Protein AF-A0A529TC00-F1 (afdb_monomer_lite)

Sequence (237 aa):
QFRLHLVDEDQQIKDVFPPPEQPFDSGDVVPELLRKGRYRTTVTSGLAFDREALEPIMPMPESDFRQGADGYLATLAPLHGEVKSIDTCLGAYRIHGSNHSVFAEKLAERARWRVQHDFRRLEALSGRAAEIGLTMPPDAGLHDPVHLEERLASLCVDEPQHPVATDSRLALARAGAAASLEMNASWRRRAALAAWFLCIGILPRRMGNAVLAWKLVASSRPAVLTRLSKTIRRVTN

Radius of gyration: 18.37 Å; chains: 1; bounding box: 42×42×45 Å

Structure (mmCIF, N/CA/C/O backbone):
data_AF-A0A529TC00-F1
#
_entry.id   AF-A0A529TC00-F1
#
loop_
_atom_site.group_PDB
_atom_site.id
_atom_site.type_symbol
_atom_site.label_atom_id
_atom_site.label_alt_id
_atom_site.label_comp_id
_atom_site.label_asym_id
_atom_site.label_entity_id
_atom_site.label_seq_id
_atom_site.pdbx_PDB_ins_code
_atom_site.Cartn_x
_atom_site.Cartn_y
_atom_site.Cartn_z
_atom_site.occupancy
_atom_site.B_iso_or_equiv
_atom_site.auth_seq_id
_atom_site.auth_comp_id
_atom_site.auth_asym_id
_atom_site.auth_atom_id
_atom_site.pdbx_PDB_model_num
ATOM 1 N N . GLN A 1 1 ? -14.342 -5.868 9.318 1.00 96.94 1 GLN A N 1
ATOM 2 C CA . GLN A 1 1 ? -13.903 -6.325 7.979 1.00 96.94 1 GLN A CA 1
ATOM 3 C C . GLN A 1 1 ? -14.136 -7.824 7.819 1.00 96.94 1 GLN A C 1
ATOM 5 O O . GLN A 1 1 ? -14.066 -8.546 8.809 1.00 96.94 1 GLN A O 1
ATOM 10 N N . PHE A 1 2 ? -14.401 -8.298 6.601 1.00 97.38 2 PHE A N 1
ATOM 11 C CA . PHE A 1 2 ? -14.579 -9.722 6.292 1.00 97.38 2 PHE A CA 1
ATOM 12 C C . PHE A 1 2 ? -14.111 -10.078 4.871 1.00 97.38 2 PHE A C 1
ATOM 14 O O . PHE A 1 2 ? -13.888 -9.197 4.033 1.00 97.38 2 PHE A O 1
ATOM 21 N N . ARG A 1 3 ? -13.919 -11.375 4.596 1.00 96.69 3 ARG A N 1
ATOM 22 C CA . ARG A 1 3 ? -13.478 -11.846 3.270 1.00 96.69 3 ARG A CA 1
ATOM 23 C C . ARG A 1 3 ? -14.607 -11.803 2.243 1.00 96.69 3 ARG A C 1
ATOM 25 O O . ARG A 1 3 ? -15.783 -11.919 2.573 1.00 96.69 3 ARG A O 1
ATOM 32 N N . LEU A 1 4 ? -14.242 -11.677 0.976 1.00 96.25 4 LEU A N 1
ATOM 33 C CA . LEU A 1 4 ? -15.168 -11.683 -0.149 1.00 96.25 4 LEU A CA 1
ATOM 34 C C . LEU A 1 4 ? -14.862 -12.858 -1.071 1.00 96.25 4 LEU A C 1
ATOM 36 O O . LEU A 1 4 ? -13.700 -13.123 -1.376 1.00 96.25 4 LEU A O 1
ATOM 40 N N . HIS A 1 5 ? -15.901 -13.509 -1.584 1.00 96.19 5 HIS A N 1
ATOM 41 C CA . HIS A 1 5 ? -15.761 -14.346 -2.769 1.00 96.19 5 HIS A CA 1
ATOM 42 C C . HIS A 1 5 ? -15.499 -13.458 -3.985 1.00 96.19 5 HIS A C 1
ATOM 44 O O . HIS A 1 5 ? -16.253 -12.525 -4.245 1.00 96.19 5 HIS A O 1
ATOM 50 N N . LEU A 1 6 ? -14.458 -13.749 -4.759 1.00 91.88 6 LEU A N 1
ATOM 51 C CA . LEU A 1 6 ? -14.310 -13.185 -6.097 1.00 91.88 6 LEU A CA 1
ATOM 52 C C . LEU A 1 6 ? -15.138 -14.032 -7.056 1.00 91.88 6 LEU A C 1
ATOM 54 O O . LEU A 1 6 ? -14.891 -15.233 -7.163 1.00 91.88 6 LEU A O 1
ATOM 58 N N . VAL A 1 7 ? -16.107 -13.424 -7.736 1.00 92.94 7 VAL A N 1
ATOM 59 C CA . VAL A 1 7 ? -17.034 -14.127 -8.636 1.00 92.94 7 VAL A CA 1
ATOM 60 C C . VAL A 1 7 ? -16.969 -13.576 -10.057 1.00 92.94 7 VAL A C 1
ATOM 62 O O . VAL A 1 7 ? -16.644 -12.405 -10.252 1.00 92.94 7 VAL A O 1
ATOM 65 N N . ASP A 1 8 ? -17.266 -14.405 -11.054 1.00 90.56 8 ASP A N 1
ATOM 66 C CA . ASP A 1 8 ? -17.428 -13.948 -12.439 1.00 90.56 8 ASP A CA 1
ATOM 67 C C . ASP A 1 8 ? -18.827 -13.352 -12.705 1.00 90.56 8 ASP A C 1
ATOM 69 O O . ASP A 1 8 ? -19.613 -13.080 -11.788 1.00 90.56 8 ASP A O 1
ATOM 73 N N . GLU A 1 9 ? -19.126 -13.081 -13.976 1.00 91.62 9 GLU A N 1
ATOM 74 C CA . GLU A 1 9 ? -20.428 -12.566 -14.408 1.00 91.62 9 GLU A CA 1
ATOM 75 C C . GLU A 1 9 ? -21.587 -13.522 -14.090 1.00 91.62 9 GLU A C 1
ATOM 77 O O . GLU A 1 9 ? -22.653 -13.054 -13.677 1.00 91.62 9 GLU A O 1
ATOM 82 N N . ASP A 1 10 ? -21.323 -14.829 -14.123 1.00 93.31 10 ASP A N 1
ATOM 83 C CA . ASP A 1 10 ? -22.258 -15.914 -13.812 1.00 93.31 10 ASP A CA 1
ATOM 84 C C . ASP A 1 10 ? -22.323 -16.254 -12.310 1.00 93.31 10 ASP A C 1
ATOM 86 O O . ASP A 1 10 ? -22.944 -17.240 -11.915 1.00 93.31 10 ASP A O 1
ATOM 90 N N . GLN A 1 11 ? -21.697 -15.436 -11.453 1.00 92.31 11 GLN A N 1
ATOM 91 C CA . GLN A 1 11 ? -21.616 -15.616 -9.996 1.00 92.31 11 GLN A CA 1
ATOM 92 C C . GLN A 1 11 ? -20.844 -16.870 -9.548 1.00 92.31 11 GLN A C 1
ATOM 94 O O . GLN A 1 11 ? -20.911 -17.264 -8.381 1.00 92.31 11 GLN A O 1
ATOM 99 N N . GLN A 1 12 ? -20.057 -17.487 -10.430 1.00 94.75 12 GLN A N 1
ATOM 100 C CA . GLN A 1 12 ? -19.201 -18.599 -10.044 1.00 94.75 12 GLN A CA 1
ATOM 101 C C . GLN A 1 12 ? -18.000 -18.092 -9.251 1.00 94.75 12 GLN A C 1
ATOM 103 O O . GLN A 1 12 ? -17.263 -17.213 -9.703 1.00 94.75 12 GLN A O 1
ATOM 108 N N . ILE A 1 13 ? -17.757 -18.702 -8.092 1.00 95.06 13 ILE A N 1
ATOM 109 C CA . ILE A 1 13 ? -16.610 -18.387 -7.238 1.00 95.06 13 ILE A CA 1
ATOM 110 C C . ILE A 1 13 ? -15.313 -18.760 -7.965 1.00 95.06 13 ILE A C 1
ATOM 112 O O . ILE A 1 13 ? -15.101 -19.912 -8.344 1.00 95.06 13 ILE A O 1
ATOM 116 N N . LYS A 1 14 ? -14.429 -17.775 -8.137 1.00 91.88 14 LYS A N 1
ATOM 117 C CA . LYS A 1 14 ? -13.099 -17.928 -8.739 1.00 91.88 14 LYS A CA 1
ATOM 118 C C . LYS A 1 14 ? -11.973 -17.880 -7.715 1.00 91.88 14 LYS A C 1
ATOM 120 O O . LYS A 1 14 ? -10.963 -18.548 -7.916 1.00 91.88 14 LYS A O 1
ATOM 125 N N . ASP A 1 15 ? -12.120 -17.089 -6.655 1.00 91.69 15 ASP A N 1
ATOM 126 C CA . ASP A 1 15 ? -11.120 -16.972 -5.586 1.00 91.69 15 ASP A CA 1
ATOM 127 C C . ASP A 1 15 ? -11.736 -16.340 -4.319 1.00 91.69 15 ASP A C 1
ATOM 129 O O . ASP A 1 15 ? -12.939 -16.065 -4.269 1.00 91.69 15 ASP A O 1
ATOM 133 N N . VAL A 1 16 ? -10.910 -16.092 -3.302 1.00 92.56 16 VAL A N 1
ATOM 134 C CA . VAL A 1 16 ? -11.265 -15.369 -2.073 1.00 92.56 16 VAL A CA 1
ATOM 135 C C . VAL A 1 16 ? -10.329 -14.175 -1.881 1.00 92.56 16 VAL A C 1
ATOM 137 O O . VAL A 1 16 ? -9.119 -14.278 -2.087 1.00 92.56 16 VAL A O 1
ATOM 140 N N . PHE A 1 17 ? -10.882 -13.033 -1.467 1.00 90.69 17 PHE A N 1
ATOM 141 C CA . PHE A 1 17 ? -10.121 -11.818 -1.193 1.00 90.69 17 PHE A CA 1
ATOM 142 C C . PHE A 1 17 ? -10.363 -11.260 0.226 1.00 90.69 17 PHE A C 1
ATOM 144 O O . PHE A 1 17 ? -11.514 -11.070 0.616 1.00 90.69 17 PHE A O 1
ATOM 151 N N . PRO A 1 18 ? -9.299 -10.924 0.982 1.00 90.50 18 PRO A N 1
ATOM 152 C CA . PRO A 1 18 ? -7.910 -11.311 0.732 1.00 90.50 18 PRO A CA 1
ATOM 153 C C . PRO A 1 18 ? -7.742 -12.844 0.717 1.00 90.50 18 PRO A C 1
ATOM 155 O O . PRO A 1 18 ? -8.632 -13.550 1.195 1.00 90.50 18 PRO A O 1
ATOM 158 N N . PRO A 1 19 ? -6.622 -13.382 0.209 1.00 89.38 19 PRO A N 1
ATOM 159 C CA . PRO A 1 19 ? -6.386 -14.826 0.204 1.00 89.38 19 PRO A CA 1
ATOM 160 C C . PRO A 1 19 ? -6.291 -15.414 1.628 1.00 89.38 19 PRO A C 1
ATOM 162 O O . PRO A 1 19 ? -5.685 -14.758 2.487 1.00 89.38 19 PRO A O 1
ATOM 165 N N . PRO A 1 20 ? -6.862 -16.603 1.917 1.00 88.31 20 PRO A N 1
ATOM 166 C CA . PRO A 1 20 ? -6.887 -17.199 3.261 1.00 88.31 20 PRO A CA 1
ATOM 167 C C . PRO A 1 20 ? -5.508 -17.390 3.900 1.00 88.31 20 PRO A C 1
ATOM 169 O O . PRO A 1 20 ? -5.358 -17.231 5.106 1.00 88.31 20 PRO A O 1
ATOM 172 N N . GL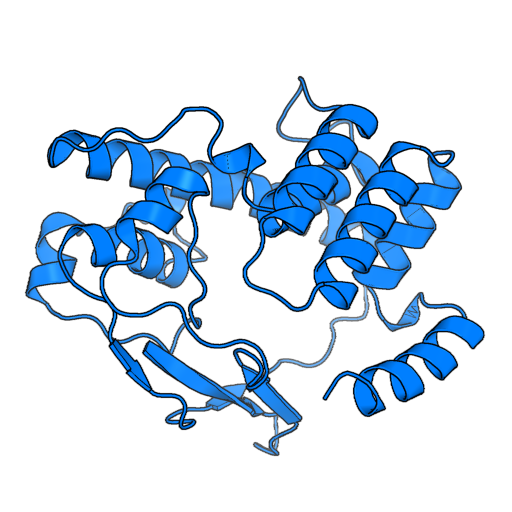U A 1 21 ? -4.477 -17.646 3.093 1.00 85.50 21 GLU A N 1
ATOM 173 C CA . GLU A 1 21 ? -3.088 -17.779 3.545 1.00 85.50 21 GLU A CA 1
ATOM 174 C C . GLU A 1 21 ? -2.466 -16.459 4.042 1.00 85.50 21 GLU A C 1
ATOM 176 O O . GLU A 1 21 ? -1.323 -16.429 4.502 1.00 85.50 21 GLU A O 1
ATOM 181 N N . GLN A 1 22 ? -3.194 -15.347 3.927 1.00 84.81 22 GLN A N 1
ATOM 182 C CA . GLN A 1 22 ? -2.823 -14.042 4.458 1.00 84.81 22 GLN A CA 1
ATOM 183 C C . GLN A 1 22 ? -3.781 -13.688 5.608 1.00 84.81 22 GLN A C 1
ATOM 185 O O . GLN A 1 22 ? -4.910 -13.251 5.347 1.00 84.81 22 GLN A O 1
ATOM 190 N N . PRO A 1 23 ? -3.355 -13.867 6.874 1.00 88.81 23 PRO A N 1
ATOM 191 C CA . PRO A 1 23 ? -4.159 -13.509 8.041 1.00 88.81 23 PRO A CA 1
ATOM 192 C C . PRO A 1 23 ? -4.441 -12.014 8.039 1.00 88.81 23 PRO A C 1
ATOM 194 O O . PRO A 1 23 ? -3.515 -11.250 7.766 1.00 88.81 23 PRO A O 1
ATOM 197 N N . PHE A 1 24 ? -5.673 -11.603 8.333 1.00 93.12 24 PHE A N 1
ATOM 198 C CA . PHE A 1 24 ? -6.000 -10.191 8.524 1.00 93.12 24 PHE A CA 1
ATOM 199 C C . PHE A 1 24 ? -5.178 -9.572 9.657 1.00 93.12 24 PHE A C 1
ATOM 201 O O . PHE A 1 24 ? -4.907 -10.234 10.657 1.00 93.12 24 PHE A O 1
ATOM 208 N N . ASP A 1 25 ? -4.859 -8.285 9.526 1.00 93.94 25 ASP A N 1
ATOM 209 C CA . ASP A 1 25 ? -4.484 -7.497 10.697 1.00 93.94 25 ASP A CA 1
ATOM 210 C C . ASP A 1 25 ? -5.789 -7.129 11.436 1.00 93.94 25 ASP A C 1
ATOM 212 O O . ASP A 1 25 ? -6.781 -6.743 10.808 1.00 93.94 25 ASP A O 1
ATOM 216 N N . SER A 1 26 ? -5.824 -7.324 12.757 1.00 95.62 26 SER A N 1
ATOM 217 C CA . SER A 1 26 ? -7.013 -7.146 13.602 1.00 95.62 26 SER A CA 1
ATOM 218 C C . SER A 1 26 ? -6.611 -6.652 14.995 1.00 95.62 26 SER A C 1
ATOM 220 O O . SER A 1 26 ? -5.488 -6.890 15.426 1.00 95.62 26 SER A O 1
ATOM 222 N N . GLY A 1 27 ? -7.542 -6.020 15.709 1.00 97.62 27 GLY A N 1
ATOM 223 C CA . GLY A 1 27 ? -7.281 -5.318 16.962 1.00 97.62 27 GLY A CA 1
ATOM 224 C C . GLY A 1 27 ? -6.828 -3.890 16.681 1.00 97.62 27 GLY A C 1
ATOM 225 O O . GLY A 1 27 ? -7.344 -3.247 15.762 1.00 97.62 27 GLY A O 1
ATOM 226 N N . ASP A 1 28 ? -5.862 -3.417 17.458 1.00 97.62 28 ASP A N 1
ATOM 227 C CA . ASP A 1 28 ? -5.190 -2.148 17.204 1.00 97.62 28 ASP A CA 1
ATOM 228 C C . ASP A 1 28 ? -4.223 -2.277 16.014 1.00 97.62 28 ASP A C 1
ATOM 230 O O . ASP A 1 28 ? -3.205 -2.971 16.075 1.00 97.62 28 ASP A O 1
ATOM 234 N N . VAL A 1 29 ? -4.561 -1.606 14.911 1.00 97.50 29 VAL A N 1
ATOM 235 C CA . VAL A 1 29 ? -3.747 -1.555 13.686 1.00 97.50 29 VAL A CA 1
ATOM 236 C C . VAL A 1 29 ? -3.058 -0.201 13.495 1.00 97.50 29 VAL A C 1
ATOM 238 O O . VAL A 1 29 ? -2.359 -0.007 12.496 1.00 97.50 29 VAL A O 1
ATOM 241 N N . VAL A 1 30 ? -3.225 0.733 14.439 1.00 98.06 30 VAL A N 1
ATOM 242 C CA . VAL A 1 30 ? -2.624 2.071 14.386 1.00 98.06 30 VAL A CA 1
ATOM 243 C C . VAL A 1 30 ? -1.096 2.004 14.281 1.00 98.06 30 VAL A C 1
ATOM 245 O O . VAL A 1 30 ? -0.554 2.714 13.431 1.00 98.06 30 VAL A O 1
ATOM 248 N N . PRO A 1 31 ? -0.370 1.123 15.005 1.00 96.75 31 PRO A N 1
ATOM 249 C CA . PRO A 1 31 ? 1.079 1.009 14.842 1.00 96.75 31 PRO A CA 1
ATOM 250 C C . PRO A 1 31 ? 1.511 0.682 13.404 1.00 96.75 31 PRO A C 1
ATOM 252 O O . PRO A 1 31 ? 2.456 1.279 12.891 1.00 96.75 31 PRO A O 1
ATOM 255 N N . GLU A 1 32 ? 0.802 -0.217 12.713 1.00 95.56 32 GLU A N 1
ATOM 256 C CA . GLU A 1 32 ? 1.109 -0.552 11.316 1.00 95.56 32 GLU A CA 1
ATOM 257 C C . GLU A 1 32 ? 0.721 0.583 10.357 1.00 95.56 32 GLU A C 1
ATOM 259 O O . GLU A 1 32 ? 1.455 0.864 9.406 1.00 95.56 32 GLU A O 1
ATOM 264 N N . LEU A 1 33 ? -0.390 1.281 10.617 1.00 96.44 33 LEU A N 1
ATOM 265 C CA . LEU A 1 33 ? -0.771 2.473 9.857 1.00 96.44 33 LEU A CA 1
ATOM 266 C C . LEU A 1 33 ? 0.276 3.580 9.975 1.00 96.44 33 LEU A C 1
ATOM 268 O O . LEU A 1 33 ? 0.696 4.115 8.955 1.00 96.44 33 LEU A O 1
ATOM 272 N N . LEU A 1 34 ? 0.747 3.898 11.178 1.00 96.94 34 LEU A N 1
ATOM 273 C CA . LEU A 1 34 ? 1.774 4.925 11.355 1.00 96.94 34 LEU A CA 1
ATOM 274 C C . LEU A 1 34 ? 3.103 4.493 10.731 1.00 96.94 34 LEU A C 1
ATOM 276 O O . LEU A 1 34 ? 3.775 5.303 10.103 1.00 96.94 34 LEU A O 1
ATOM 280 N N . ARG A 1 35 ? 3.465 3.210 10.831 1.00 95.69 35 ARG A N 1
ATOM 281 C CA . ARG A 1 35 ? 4.732 2.701 10.294 1.00 95.69 35 ARG A CA 1
ATOM 282 C C . ARG A 1 35 ? 4.796 2.710 8.768 1.00 95.69 35 ARG A C 1
ATOM 284 O O . ARG A 1 35 ? 5.839 3.045 8.217 1.00 95.69 35 ARG A O 1
ATOM 291 N N . LYS A 1 36 ? 3.725 2.296 8.080 1.00 94.75 36 LYS A N 1
ATOM 292 C CA . LYS A 1 36 ? 3.744 2.090 6.616 1.00 94.75 36 LYS A CA 1
ATOM 293 C C . LYS A 1 36 ? 2.507 2.592 5.864 1.00 94.75 36 LYS A C 1
ATOM 295 O O . LYS A 1 36 ? 2.329 2.297 4.690 1.00 94.75 36 LYS A O 1
ATOM 300 N N . GLY A 1 37 ? 1.597 3.301 6.523 1.00 95.12 37 GLY A N 1
ATOM 301 C CA . GLY A 1 37 ? 0.388 3.858 5.903 1.00 95.12 37 GLY A CA 1
ATOM 302 C C . GLY A 1 37 ? -0.668 2.833 5.487 1.00 95.12 37 GLY A C 1
ATOM 303 O O . GLY A 1 37 ? -1.587 3.162 4.727 1.00 95.12 37 GLY A O 1
ATOM 304 N N . ARG A 1 38 ? -0.530 1.576 5.926 1.00 94.19 38 ARG A N 1
ATOM 305 C CA . ARG A 1 38 ? -1.416 0.470 5.548 1.00 94.19 38 ARG A CA 1
ATOM 306 C C . ARG A 1 38 ? -1.375 -0.646 6.588 1.00 94.19 38 ARG A C 1
ATOM 308 O O . ARG A 1 38 ? -0.310 -1.003 7.074 1.00 94.19 38 ARG A O 1
ATOM 315 N N . TYR A 1 39 ? -2.512 -1.292 6.805 1.00 95.25 39 TYR A N 1
ATOM 316 C CA . TYR A 1 39 ? -2.605 -2.630 7.392 1.00 95.25 39 TYR A CA 1
ATOM 317 C C . TYR A 1 39 ? -3.308 -3.565 6.404 1.00 95.25 39 TYR A C 1
ATOM 319 O O . TYR A 1 39 ? -3.883 -3.139 5.395 1.00 95.25 39 TYR A O 1
ATOM 327 N N . ARG A 1 40 ? -3.234 -4.868 6.644 1.00 92.06 40 ARG A N 1
ATOM 328 C CA . ARG A 1 40 ? -3.874 -5.860 5.795 1.00 92.06 40 ARG A CA 1
ATOM 329 C C . ARG A 1 40 ? -5.375 -5.881 6.053 1.00 92.06 40 ARG A C 1
ATOM 331 O O . ARG A 1 40 ? -5.846 -6.382 7.071 1.00 92.06 40 ARG A O 1
ATOM 338 N N . THR A 1 41 ? -6.102 -5.397 5.057 1.00 94.19 41 THR A N 1
ATOM 339 C CA . THR A 1 41 ? -7.555 -5.268 5.063 1.00 94.19 41 THR A CA 1
ATOM 340 C C . THR A 1 41 ? -8.172 -5.821 3.774 1.00 94.19 41 THR A C 1
ATOM 342 O O . THR A 1 41 ? -7.472 -6.288 2.872 1.00 94.19 41 THR A O 1
ATOM 345 N N . THR A 1 42 ? -9.499 -5.812 3.721 1.00 92.81 42 THR A N 1
ATOM 346 C CA . THR A 1 42 ? -10.315 -6.124 2.543 1.00 92.81 42 THR A CA 1
ATOM 347 C C . THR A 1 42 ? -10.679 -4.829 1.804 1.00 92.81 42 THR A C 1
ATOM 349 O O . THR A 1 42 ? -10.126 -3.772 2.088 1.00 92.81 42 THR A O 1
ATOM 352 N N . VAL A 1 43 ? -11.576 -4.893 0.825 1.00 88.94 43 VAL A N 1
ATOM 353 C CA . VAL A 1 43 ? -11.995 -3.728 0.031 1.00 88.94 43 VAL A CA 1
ATOM 354 C C . VAL A 1 43 ? -13.509 -3.628 -0.041 1.00 88.94 43 VAL A C 1
ATOM 356 O O . VAL A 1 43 ? -14.210 -4.635 0.080 1.00 88.94 43 VAL A O 1
ATOM 359 N N . THR A 1 44 ? -14.016 -2.434 -0.341 1.00 89.06 44 THR A N 1
ATOM 360 C CA . THR A 1 44 ? -15.417 -2.185 -0.709 1.00 89.06 44 THR A CA 1
ATOM 361 C C . THR A 1 44 ? -16.419 -2.835 0.260 1.00 89.06 44 THR A C 1
ATOM 363 O O . THR A 1 44 ? -16.384 -2.581 1.460 1.00 89.06 44 THR A O 1
ATOM 366 N N . SER A 1 45 ? -17.281 -3.721 -0.242 1.00 91.00 45 SER A N 1
ATOM 367 C CA . SER A 1 45 ? -18.327 -4.430 0.491 1.00 91.00 45 SER A CA 1
ATOM 368 C C . SER A 1 45 ? -17.819 -5.364 1.589 1.00 91.00 45 SER A C 1
ATOM 370 O O . SER A 1 45 ? -18.634 -5.857 2.353 1.00 91.00 45 SER A O 1
ATOM 372 N N . GLY A 1 46 ? -16.512 -5.632 1.684 1.00 95.69 46 GLY A N 1
ATOM 373 C CA . GLY A 1 46 ? -15.933 -6.381 2.805 1.00 95.69 46 GLY A CA 1
ATOM 374 C C . GLY A 1 46 ? -15.743 -5.530 4.066 1.00 95.69 46 GLY A C 1
ATOM 375 O O . GLY A 1 46 ? -15.365 -6.045 5.125 1.00 95.69 46 GLY A O 1
ATOM 376 N N . LEU A 1 47 ? -15.952 -4.218 3.961 1.00 97.12 47 LEU A N 1
ATOM 377 C CA . LEU A 1 47 ? -15.779 -3.260 5.041 1.00 97.12 47 LEU A CA 1
ATOM 378 C C . LEU A 1 47 ? -17.138 -2.893 5.640 1.00 97.12 47 LEU A C 1
ATOM 380 O O . LEU A 1 47 ? -18.121 -2.686 4.935 1.00 97.12 47 LEU A O 1
ATOM 384 N N . ALA A 1 48 ? -17.162 -2.798 6.963 1.00 97.12 48 ALA A N 1
ATOM 385 C CA . ALA A 1 48 ? -18.276 -2.288 7.742 1.00 97.12 48 ALA A CA 1
ATOM 386 C C . ALA A 1 48 ? -17.678 -1.422 8.848 1.00 97.12 48 ALA A C 1
ATOM 388 O O . ALA A 1 48 ? -16.663 -1.808 9.439 1.00 97.12 48 ALA A O 1
ATOM 389 N N . PHE A 1 49 ? -18.287 -0.267 9.085 1.00 97.38 49 PHE A N 1
ATOM 390 C CA . PHE A 1 49 ? -17.776 0.752 9.989 1.00 97.38 49 PHE A CA 1
ATOM 391 C C . PHE A 1 49 ? -18.832 1.094 11.028 1.00 97.38 49 PHE A C 1
ATOM 393 O O . PHE A 1 49 ? -20.021 1.162 10.708 1.00 97.38 49 PHE A O 1
ATOM 400 N N . ASP A 1 50 ? -18.376 1.319 12.255 1.00 97.31 50 ASP A N 1
ATOM 401 C CA . ASP A 1 50 ? -19.208 1.931 13.277 1.00 97.31 50 ASP A CA 1
ATOM 402 C C . ASP A 1 50 ? -19.451 3.411 12.937 1.00 97.31 50 ASP A C 1
ATOM 404 O O . ASP A 1 50 ? -18.577 4.076 12.378 1.00 97.31 50 ASP A O 1
ATOM 408 N N . ARG A 1 51 ? -20.646 3.925 13.246 1.00 97.12 51 ARG A N 1
ATOM 409 C CA . ARG A 1 51 ? -21.005 5.319 12.952 1.00 97.12 51 ARG A CA 1
ATOM 410 C C . ARG A 1 51 ? -20.107 6.298 13.707 1.00 97.12 51 ARG A C 1
ATOM 412 O O . ARG A 1 51 ? -19.681 7.278 13.103 1.00 97.12 51 ARG A O 1
ATOM 419 N N . GLU A 1 52 ? -19.825 6.034 14.979 1.00 97.12 52 GLU A N 1
ATOM 420 C CA . GLU A 1 52 ? -19.014 6.906 15.836 1.00 97.12 52 GLU A CA 1
ATOM 421 C C . GLU A 1 52 ? -17.572 6.979 15.320 1.00 97.12 52 GLU A C 1
ATOM 423 O O . GLU A 1 52 ? -16.960 8.042 15.329 1.00 97.12 52 GLU A O 1
ATOM 428 N N . ALA A 1 53 ? -17.055 5.881 14.756 1.00 96.44 53 ALA A N 1
ATOM 429 C CA . ALA A 1 53 ? -15.736 5.864 14.121 1.00 96.44 53 ALA A CA 1
ATOM 430 C C . ALA A 1 53 ? -15.675 6.675 12.809 1.00 96.44 53 ALA A C 1
ATOM 432 O O . ALA A 1 53 ? -14.595 7.102 12.401 1.00 96.44 53 ALA A O 1
ATOM 433 N N . LEU A 1 54 ? -16.812 6.877 12.128 1.00 97.25 54 LEU A N 1
ATOM 434 C CA . LEU A 1 54 ? -16.886 7.672 10.897 1.00 97.25 54 LEU A CA 1
ATOM 435 C C . LEU A 1 54 ? -17.110 9.163 11.154 1.00 97.25 54 LEU A C 1
ATOM 437 O O . LEU A 1 54 ? -16.671 9.985 10.354 1.00 97.25 54 LEU A O 1
ATOM 441 N N . GLU A 1 55 ? -17.788 9.515 12.242 1.00 96.75 55 GLU A N 1
ATOM 442 C CA . GLU A 1 55 ? -18.128 10.897 12.588 1.00 96.75 55 GLU A CA 1
ATOM 443 C C . GLU A 1 55 ? -16.939 11.883 12.530 1.00 96.75 55 GLU A C 1
ATOM 445 O O . GLU A 1 55 ? -17.080 12.911 11.867 1.00 96.75 55 GLU A O 1
ATOM 450 N N . PRO A 1 56 ? -15.748 11.587 13.092 1.00 95.81 56 PRO A N 1
ATOM 451 C CA . PRO A 1 56 ? -14.614 12.521 13.061 1.00 95.81 56 PRO A CA 1
ATOM 452 C C . PRO A 1 56 ? -13.918 12.636 11.695 1.00 95.81 56 PRO A C 1
ATOM 454 O O . PRO A 1 56 ? -13.204 13.608 11.441 1.00 95.81 56 PRO A O 1
ATOM 457 N N . ILE A 1 57 ? -14.102 11.659 10.803 1.00 96.56 57 ILE A N 1
ATOM 458 C CA . ILE A 1 57 ? -13.424 11.609 9.495 1.00 96.56 57 ILE A CA 1
ATOM 459 C C . ILE A 1 57 ? -14.341 12.026 8.343 1.00 96.56 57 ILE A C 1
ATOM 461 O O . ILE A 1 57 ? -13.901 12.086 7.197 1.00 96.56 57 ILE A O 1
ATOM 465 N N . MET A 1 58 ? -15.600 12.340 8.639 1.00 96.44 58 MET A N 1
ATOM 466 C CA . MET A 1 58 ? -16.583 12.819 7.675 1.00 96.44 58 MET A CA 1
ATOM 467 C C . MET A 1 58 ? -16.821 14.335 7.834 1.00 96.44 58 MET A C 1
ATOM 469 O O . MET A 1 58 ? -16.681 14.866 8.934 1.00 96.44 58 MET A O 1
ATOM 473 N N . PRO A 1 59 ? -17.200 15.054 6.760 1.00 95.94 59 PRO A N 1
ATOM 474 C CA . PRO A 1 59 ? -17.338 14.574 5.385 1.00 95.94 59 PRO A CA 1
ATOM 475 C C . PRO A 1 59 ? -15.982 14.255 4.734 1.00 95.94 59 PRO A C 1
ATOM 477 O O . PRO A 1 59 ? -14.982 14.928 4.971 1.00 95.94 59 PRO A O 1
ATOM 480 N N . MET A 1 60 ? -15.966 13.227 3.883 1.00 96.12 60 MET A N 1
ATOM 481 C CA . MET A 1 60 ? -14.793 12.875 3.081 1.00 96.12 60 MET A CA 1
ATOM 482 C C . MET A 1 60 ? -14.546 13.949 2.003 1.00 96.12 60 MET A C 1
ATOM 484 O O . MET A 1 60 ? -15.508 14.388 1.368 1.00 96.12 60 MET A O 1
ATOM 488 N N . PRO A 1 61 ? -13.289 14.342 1.724 1.00 95.75 61 PRO A N 1
ATOM 489 C CA . PRO A 1 61 ? -12.992 15.274 0.640 1.00 95.75 61 PRO A CA 1
ATOM 490 C C . PRO A 1 61 ? -13.196 14.597 -0.726 1.00 95.75 61 PRO A C 1
ATOM 492 O O . PRO A 1 61 ? -12.317 13.917 -1.259 1.00 95.75 61 PRO A O 1
ATOM 495 N N . GLU A 1 62 ? -14.391 14.770 -1.295 1.00 94.38 62 GLU A N 1
ATOM 496 C CA . GLU A 1 62 ? -14.850 14.068 -2.503 1.00 94.38 62 GLU A CA 1
ATOM 497 C C . GLU A 1 62 ? -13.959 14.293 -3.731 1.00 94.38 62 GLU A C 1
ATOM 499 O O . GLU A 1 62 ? -13.816 13.389 -4.552 1.00 94.38 62 GLU A O 1
ATOM 504 N N . SER A 1 63 ? -13.328 15.465 -3.868 1.00 93.31 63 SER A N 1
ATOM 505 C CA . SER A 1 63 ? -12.422 15.750 -4.988 1.00 93.31 63 SER A CA 1
ATOM 506 C C . SER A 1 63 ? -11.193 14.840 -4.990 1.00 93.31 63 SER A C 1
ATOM 508 O O . SER A 1 63 ? -10.778 14.374 -6.053 1.00 93.31 63 SER A O 1
ATOM 510 N N . ASP A 1 64 ? -10.649 14.550 -3.808 1.00 93.06 64 ASP A N 1
ATOM 511 C CA . ASP A 1 64 ? -9.427 13.759 -3.645 1.00 93.06 64 ASP A CA 1
ATOM 512 C C . ASP A 1 64 ? -9.719 12.253 -3.627 1.00 93.06 64 ASP A C 1
ATOM 514 O O . ASP A 1 64 ? -8.900 11.449 -4.082 1.00 93.06 64 ASP A O 1
ATOM 518 N N . PHE A 1 65 ? -10.915 11.869 -3.164 1.00 94.38 65 PHE A N 1
ATOM 519 C CA . PHE A 1 65 ? -11.337 10.473 -2.997 1.00 94.38 65 PHE A CA 1
ATOM 520 C C . PHE A 1 65 ? -12.565 10.094 -3.834 1.00 94.38 65 PHE A C 1
ATOM 522 O O . PHE A 1 65 ? -13.284 9.148 -3.507 1.00 94.38 65 PHE A O 1
ATOM 529 N N . ARG A 1 66 ? -12.771 10.767 -4.976 1.00 91.44 66 ARG A N 1
ATOM 530 C CA . ARG A 1 66 ? -13.813 10.417 -5.964 1.00 91.44 66 ARG A CA 1
ATOM 531 C C . ARG A 1 66 ? -13.755 8.939 -6.366 1.00 91.44 66 ARG A C 1
ATOM 533 O O . ARG A 1 66 ? -14.768 8.329 -6.694 1.00 91.44 66 ARG A O 1
ATOM 540 N N . GLN A 1 67 ? -12.549 8.378 -6.382 1.00 88.31 67 GLN A N 1
ATOM 541 C CA . GLN A 1 67 ? -12.281 6.949 -6.509 1.00 88.31 67 GLN A CA 1
ATOM 542 C C . GLN A 1 67 ? -11.443 6.504 -5.304 1.00 88.31 67 GLN A C 1
ATOM 544 O O . GLN A 1 67 ? -10.570 7.248 -4.864 1.00 88.31 67 GLN A O 1
ATOM 549 N N . GLY A 1 68 ? -11.684 5.290 -4.798 1.00 87.25 68 GLY A N 1
ATOM 550 C CA . GLY A 1 68 ? -10.967 4.756 -3.630 1.00 87.25 68 GLY A CA 1
ATOM 551 C C . GLY A 1 68 ? -11.473 5.277 -2.279 1.00 87.25 68 GLY A C 1
ATOM 552 O O . GLY A 1 68 ? -10.711 5.328 -1.317 1.00 87.25 68 GLY A O 1
ATOM 553 N N . ALA A 1 69 ? -12.749 5.668 -2.200 1.00 93.06 69 ALA A N 1
ATOM 554 C CA . ALA A 1 69 ? -13.404 6.105 -0.964 1.00 93.06 69 ALA A CA 1
ATOM 555 C C . ALA A 1 69 ? -13.311 5.064 0.167 1.00 93.06 69 ALA A C 1
ATOM 557 O O . ALA A 1 69 ? -13.106 5.397 1.329 1.00 93.06 69 ALA A O 1
ATOM 558 N N . ASP A 1 70 ? -13.409 3.782 -0.175 1.00 93.81 70 ASP A N 1
ATOM 559 C CA . ASP A 1 70 ? -13.223 2.683 0.768 1.00 93.81 70 ASP A CA 1
ATOM 560 C C . ASP A 1 70 ? -11.802 2.650 1.347 1.00 93.81 70 ASP A C 1
ATOM 562 O O . ASP A 1 70 ? -11.635 2.402 2.537 1.00 93.81 70 ASP A O 1
ATOM 566 N N . GLY A 1 71 ? -10.789 2.971 0.537 1.00 94.31 71 GLY A N 1
ATOM 567 C CA . GLY A 1 71 ? -9.405 3.136 0.978 1.00 94.31 71 GLY A CA 1
ATOM 568 C C . GLY A 1 71 ? -9.218 4.292 1.963 1.00 94.31 71 GLY A C 1
ATOM 569 O O . GLY A 1 71 ? -8.476 4.138 2.930 1.00 94.31 71 GLY A O 1
ATOM 570 N N . TYR A 1 72 ? -9.914 5.417 1.763 1.00 97.19 72 TYR A N 1
ATOM 571 C CA . TYR A 1 72 ? -9.931 6.535 2.718 1.00 97.19 72 TYR A CA 1
ATOM 572 C C . TYR A 1 72 ? -10.475 6.089 4.079 1.00 97.19 72 TYR A C 1
ATOM 574 O O . TYR A 1 72 ? -9.792 6.208 5.098 1.00 97.19 72 TYR A O 1
ATOM 582 N N . LEU A 1 73 ? -11.673 5.496 4.088 1.00 97.50 73 LEU A N 1
ATOM 583 C CA . LEU A 1 73 ? -12.328 5.055 5.320 1.00 97.50 73 LEU A CA 1
ATOM 584 C C . LEU A 1 73 ? -11.540 3.942 6.016 1.00 97.50 73 LEU A C 1
ATOM 586 O O . LEU A 1 73 ? -11.331 4.000 7.225 1.00 97.50 73 LEU A O 1
ATOM 590 N N . ALA A 1 74 ? -11.046 2.957 5.261 1.00 96.94 74 ALA A N 1
ATOM 591 C CA . ALA A 1 74 ? -10.250 1.865 5.810 1.00 96.94 74 ALA A CA 1
ATOM 592 C C . ALA A 1 74 ? -8.964 2.361 6.476 1.00 96.94 74 ALA A C 1
ATOM 594 O O . ALA A 1 74 ? -8.529 1.740 7.440 1.00 96.94 74 ALA A O 1
ATOM 595 N N . THR A 1 75 ? -8.368 3.453 5.987 1.00 97.12 75 THR A N 1
ATOM 596 C CA . THR A 1 75 ? -7.157 4.037 6.570 1.00 97.12 75 THR A CA 1
ATOM 597 C C . THR A 1 75 ? -7.428 4.879 7.809 1.00 97.12 75 THR A C 1
ATOM 599 O O . THR A 1 75 ? -6.625 4.818 8.736 1.00 97.12 75 THR A O 1
ATOM 602 N N . LEU A 1 76 ? -8.514 5.653 7.843 1.00 97.94 76 LEU A N 1
ATOM 603 C CA . LEU A 1 76 ? -8.731 6.625 8.919 1.00 97.94 76 LEU A CA 1
ATOM 604 C C . LEU A 1 76 ? -9.622 6.115 10.050 1.00 97.94 76 LEU A C 1
ATOM 606 O O . LEU A 1 76 ? -9.372 6.453 11.200 1.00 97.94 76 LEU A O 1
ATOM 610 N N . ALA A 1 77 ? -10.616 5.271 9.762 1.00 97.94 77 ALA A N 1
ATOM 611 C CA . ALA A 1 77 ? -11.506 4.738 10.795 1.00 97.94 77 ALA A CA 1
ATOM 612 C C . ALA A 1 77 ? -10.763 4.018 11.944 1.00 97.94 77 ALA A C 1
ATOM 614 O O . ALA A 1 77 ? -11.173 4.183 13.093 1.00 97.94 77 ALA A O 1
ATOM 615 N N . PRO A 1 78 ? -9.651 3.283 11.709 1.00 97.75 78 PRO A N 1
ATOM 616 C CA . PRO A 1 78 ? -8.904 2.655 12.799 1.00 97.75 78 PRO A CA 1
ATOM 617 C C . PRO A 1 78 ? -8.236 3.629 13.778 1.00 97.75 78 PRO A C 1
ATOM 619 O O . PRO A 1 78 ? -7.844 3.211 14.860 1.00 97.75 78 PRO A O 1
ATOM 622 N N . LEU A 1 79 ? -8.111 4.920 13.445 1.00 97.88 79 LEU A N 1
ATOM 623 C CA . LEU A 1 79 ? -7.656 5.931 14.408 1.00 97.88 79 LEU A CA 1
ATOM 624 C C . LEU A 1 79 ? -8.666 6.148 15.549 1.00 97.88 79 LEU A C 1
ATOM 626 O O . LEU A 1 79 ? -8.321 6.733 16.573 1.00 97.88 79 LEU A O 1
ATOM 630 N N . HIS A 1 80 ? -9.902 5.674 15.376 1.00 97.19 80 HIS A N 1
ATOM 631 C CA . HIS A 1 80 ? -11.020 5.871 16.296 1.00 97.19 80 HIS A CA 1
ATOM 632 C C . HIS A 1 80 ? -11.569 4.552 16.864 1.00 97.19 80 HIS A C 1
ATOM 634 O O . HIS A 1 80 ? -12.633 4.542 17.477 1.00 97.19 80 HIS A O 1
ATOM 640 N N . GLY A 1 81 ? -10.867 3.429 16.678 1.00 95.50 81 GLY A N 1
ATOM 641 C CA . GLY A 1 81 ? -11.288 2.143 17.228 1.00 95.50 81 GLY A CA 1
ATOM 642 C C . GLY A 1 81 ? -10.508 0.945 16.693 1.00 95.50 81 GLY A C 1
ATOM 643 O O . GLY A 1 81 ? -9.652 1.056 15.821 1.00 95.50 81 GLY A O 1
ATOM 644 N N . GLU A 1 82 ? -10.828 -0.239 17.210 1.00 97.31 82 GLU A N 1
ATOM 645 C CA . GLU A 1 82 ? -10.183 -1.481 16.782 1.00 97.31 82 GLU A CA 1
ATOM 646 C C . GLU A 1 82 ? -10.809 -2.080 15.518 1.00 97.31 82 GLU A C 1
ATOM 648 O O . GLU A 1 82 ? -12.026 -2.078 15.317 1.00 97.31 82 GLU A O 1
ATOM 653 N N . VAL A 1 83 ? -9.981 -2.746 14.714 1.00 98.06 83 VAL A N 1
ATOM 654 C CA . VAL A 1 83 ? -10.441 -3.522 13.562 1.00 98.06 83 VAL A CA 1
ATOM 655 C C . VAL A 1 83 ? -10.820 -4.938 13.994 1.00 98.06 83 VAL A C 1
ATOM 657 O O . VAL A 1 83 ? -9.973 -5.725 14.418 1.00 98.06 83 VAL A O 1
ATOM 660 N N . LYS A 1 84 ? -12.085 -5.327 13.813 1.00 97.88 84 LYS A N 1
ATOM 661 C CA . LYS A 1 84 ? -12.522 -6.730 13.950 1.00 97.88 84 LYS A CA 1
ATOM 662 C C . LYS A 1 84 ? -12.568 -7.428 12.593 1.00 97.88 84 LYS A C 1
ATOM 664 O O . LYS A 1 84 ? -13.115 -6.887 11.625 1.00 97.88 84 LYS A O 1
ATOM 669 N N . SER A 1 85 ? -12.014 -8.637 12.537 1.00 97.31 85 SER A N 1
ATOM 670 C CA . SER A 1 85 ? -11.878 -9.428 11.311 1.00 97.31 85 SER A CA 1
ATOM 671 C C . SER A 1 85 ? -12.681 -10.721 11.376 1.00 97.31 85 SER A C 1
ATOM 673 O O . SER A 1 85 ? -12.624 -11.435 12.373 1.00 97.31 85 SER A O 1
ATOM 675 N N . ILE A 1 86 ? -13.394 -11.034 10.295 1.00 96.88 86 ILE A N 1
ATOM 676 C CA . ILE A 1 86 ? -14.101 -12.306 10.112 1.00 96.88 86 ILE A CA 1
ATOM 677 C C . ILE A 1 86 ? -13.486 -13.020 8.907 1.00 96.88 86 ILE A C 1
ATOM 679 O O . ILE A 1 86 ? -13.552 -12.526 7.781 1.00 96.88 86 ILE A O 1
ATOM 683 N N . ASP A 1 87 ? -12.887 -14.190 9.135 1.00 95.56 87 ASP A N 1
ATOM 684 C CA . ASP A 1 87 ? -12.237 -14.967 8.069 1.00 95.56 87 ASP A CA 1
ATOM 685 C C . ASP A 1 87 ? -13.226 -15.634 7.103 1.00 95.56 87 ASP A C 1
ATOM 687 O O . ASP A 1 87 ? -12.852 -16.021 5.999 1.00 95.56 87 ASP A O 1
ATOM 691 N N . THR A 1 88 ? -14.497 -15.754 7.487 1.00 96.25 88 THR A N 1
ATOM 692 C CA . THR A 1 88 ? -15.541 -16.294 6.607 1.00 96.25 88 THR A CA 1
ATOM 693 C C . THR A 1 88 ? -15.902 -15.288 5.515 1.00 96.25 88 THR A C 1
ATOM 695 O O . THR A 1 88 ? -15.932 -14.078 5.751 1.00 96.25 88 THR A O 1
ATOM 698 N N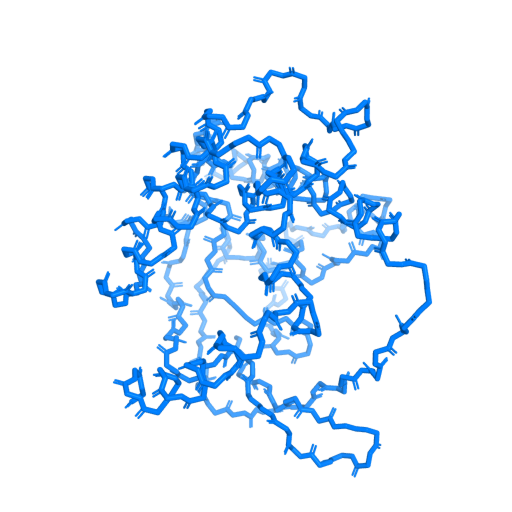 . CYS A 1 89 ? -16.198 -15.789 4.314 1.00 97.00 89 CYS A N 1
ATOM 699 C CA . CYS A 1 89 ? -16.714 -14.948 3.243 1.00 97.00 89 CYS A CA 1
ATOM 700 C C . CYS A 1 89 ? -18.172 -14.572 3.521 1.00 97.00 89 CYS A C 1
ATOM 702 O O . CYS A 1 89 ? -19.024 -15.455 3.572 1.00 97.00 89 CYS A O 1
ATOM 704 N N . LEU A 1 90 ? -18.461 -13.277 3.682 1.00 96.88 90 LEU A N 1
ATOM 705 C CA . LEU A 1 90 ? -19.825 -12.774 3.937 1.00 96.88 90 LEU A CA 1
ATOM 706 C C . LEU A 1 90 ? -20.381 -11.932 2.780 1.00 96.88 90 LEU A C 1
ATOM 708 O O . LEU A 1 90 ? -21.442 -11.327 2.893 1.00 96.88 90 LEU A O 1
ATOM 712 N N . GLY A 1 91 ? -19.667 -11.889 1.655 1.00 95.12 91 GLY A N 1
ATOM 713 C CA . GLY A 1 91 ? -20.089 -11.181 0.454 1.00 95.12 91 GLY A CA 1
ATOM 714 C C . GLY A 1 91 ? -19.357 -11.676 -0.786 1.00 95.12 91 GLY A C 1
ATOM 715 O O . GLY A 1 91 ? -18.437 -12.494 -0.701 1.00 95.12 91 GLY A O 1
ATOM 716 N N . ALA A 1 92 ? -19.762 -11.158 -1.943 1.00 94.00 92 ALA A N 1
ATOM 717 C CA . ALA A 1 92 ? -19.149 -11.459 -3.227 1.00 94.00 92 ALA A CA 1
ATOM 718 C C . ALA A 1 92 ? -18.805 -10.168 -3.979 1.00 94.00 92 ALA A C 1
ATOM 720 O O . ALA A 1 92 ? -19.599 -9.232 -4.023 1.00 94.00 92 ALA A O 1
ATOM 721 N N . TYR A 1 93 ? -17.620 -10.137 -4.584 1.00 90.19 93 TYR A N 1
ATOM 722 C CA . TYR A 1 93 ? -17.147 -9.067 -5.450 1.00 90.19 93 TYR A CA 1
ATOM 723 C C . TYR A 1 93 ? -16.997 -9.602 -6.872 1.00 90.19 93 TYR A C 1
ATOM 725 O O . TYR A 1 93 ? -16.213 -10.524 -7.122 1.00 90.19 93 TYR A O 1
ATOM 733 N N . ARG A 1 94 ? -17.754 -9.028 -7.812 1.00 89.50 94 ARG A N 1
ATOM 734 C CA . ARG A 1 94 ? -17.667 -9.407 -9.223 1.00 89.50 94 ARG A CA 1
ATOM 735 C C . ARG A 1 94 ? -16.381 -8.856 -9.829 1.00 89.50 94 ARG A C 1
ATOM 737 O O . ARG A 1 94 ? -16.174 -7.645 -9.866 1.00 89.50 94 ARG A O 1
ATOM 744 N N . ILE A 1 95 ? -15.549 -9.742 -10.361 1.00 83.75 95 ILE A N 1
ATOM 745 C CA . ILE A 1 95 ? -14.393 -9.350 -11.165 1.00 83.75 95 ILE A CA 1
ATOM 746 C C . ILE A 1 95 ? -14.835 -9.180 -12.621 1.00 83.75 95 ILE A C 1
ATOM 748 O O . ILE A 1 95 ? -15.358 -10.101 -13.243 1.00 83.75 95 ILE A O 1
ATOM 752 N N . HIS A 1 96 ? -14.650 -7.984 -13.174 1.00 73.94 96 HIS A N 1
ATOM 753 C CA . HIS A 1 96 ? -14.911 -7.744 -14.592 1.00 73.94 96 HIS A CA 1
ATOM 754 C C . HIS A 1 96 ? -13.799 -8.375 -15.443 1.00 73.94 96 HIS A C 1
ATOM 756 O O . HIS A 1 96 ? -12.616 -8.271 -15.103 1.00 73.94 96 HIS A O 1
ATOM 762 N N . GLY A 1 97 ? -14.181 -9.038 -16.541 1.00 55.66 97 GLY A N 1
ATOM 763 C CA . GLY A 1 97 ? -13.253 -9.641 -17.499 1.00 55.66 97 GLY A CA 1
ATOM 764 C C . GLY A 1 97 ? -12.220 -8.639 -18.027 1.00 55.66 97 GLY A C 1
ATOM 765 O O . GLY A 1 97 ? -12.459 -7.433 -18.100 1.00 55.66 97 GLY A O 1
ATOM 766 N N . SER A 1 98 ? -11.030 -9.134 -18.355 1.00 52.91 98 SER A N 1
ATOM 767 C CA . SER A 1 98 ? -9.866 -8.327 -18.714 1.00 52.91 98 SER A CA 1
ATOM 768 C C . SER A 1 98 ? -10.091 -7.474 -19.969 1.00 52.91 98 SER A C 1
ATOM 770 O O . SER A 1 98 ? -10.232 -7.988 -21.075 1.00 52.91 98 SER A O 1
ATOM 772 N N . ASN A 1 99 ? -10.018 -6.148 -19.814 1.00 42.72 99 ASN A N 1
ATOM 773 C CA . ASN A 1 99 ? -9.929 -5.209 -20.933 1.00 42.72 99 ASN A CA 1
ATOM 774 C C . ASN A 1 99 ? -8.558 -5.350 -21.613 1.00 42.72 99 ASN A C 1
ATOM 776 O O . ASN A 1 99 ? -7.559 -4.802 -21.148 1.00 42.72 99 ASN A O 1
ATOM 780 N N . HIS A 1 100 ? -8.510 -6.116 -22.705 1.00 41.00 100 HIS A N 1
ATOM 781 C CA . HIS A 1 100 ? -7.276 -6.493 -23.398 1.00 41.00 100 HIS A CA 1
ATOM 782 C C . HIS A 1 100 ? -6.762 -5.481 -24.448 1.00 41.00 100 HIS A C 1
ATOM 784 O O . HIS A 1 100 ? -6.006 -5.852 -25.342 1.00 41.00 100 HIS A O 1
ATOM 790 N N . SER A 1 101 ? -7.135 -4.204 -24.380 1.00 34.94 101 SER A N 1
ATOM 791 C CA . SER A 1 101 ? -6.739 -3.216 -25.394 1.00 34.94 101 SER A CA 1
ATOM 792 C C . SER A 1 101 ? -6.172 -1.937 -24.763 1.00 34.94 101 SER A C 1
ATOM 794 O O . SER A 1 101 ? -6.813 -1.290 -23.929 1.00 34.94 101 SER A O 1
ATOM 796 N N . VAL A 1 102 ? -4.953 -1.579 -25.201 1.00 42.91 102 VAL A N 1
ATOM 797 C CA . VAL A 1 102 ? -4.103 -0.440 -24.773 1.00 42.91 102 VAL A CA 1
ATOM 798 C C . VAL A 1 102 ? -3.402 -0.646 -23.415 1.00 42.91 102 VAL A C 1
ATOM 800 O O . VAL A 1 102 ? -3.702 0.015 -22.432 1.00 42.91 102 VAL A O 1
ATOM 803 N N . PHE A 1 103 ? -2.470 -1.603 -23.328 1.00 57.84 103 PHE A N 1
ATOM 804 C CA . PHE A 1 103 ? -1.914 -2.061 -22.042 1.00 57.84 103 PHE A CA 1
ATOM 805 C C . PHE A 1 103 ? -0.845 -1.169 -21.407 1.00 57.84 103 PHE A C 1
ATOM 807 O O . PHE A 1 103 ? -0.896 -0.965 -20.201 1.00 57.84 103 PHE A O 1
ATOM 814 N N . ALA A 1 104 ? 0.148 -0.689 -22.162 1.00 58.75 104 ALA A N 1
ATOM 815 C CA . ALA A 1 104 ? 1.301 -0.009 -21.560 1.00 58.75 104 ALA A CA 1
ATOM 816 C C . ALA A 1 104 ? 0.929 1.377 -21.016 1.00 58.75 104 ALA A C 1
ATOM 818 O O . ALA A 1 104 ? 1.251 1.696 -19.878 1.00 58.75 104 ALA A O 1
ATOM 819 N N . GLU A 1 105 ? 0.186 2.158 -21.800 1.00 62.47 105 GLU A N 1
ATOM 820 C CA . GLU A 1 105 ? -0.262 3.499 -21.418 1.00 62.47 105 GLU A CA 1
ATOM 821 C C . GLU A 1 105 ? -1.262 3.453 -20.254 1.00 62.47 105 GLU A C 1
ATOM 823 O O . GLU A 1 105 ? -1.053 4.128 -19.249 1.00 62.47 105 GLU A O 1
ATOM 828 N N . LYS A 1 106 ? -2.259 2.554 -20.302 1.00 75.81 106 LYS A N 1
ATOM 829 C CA . LYS A 1 106 ? -3.193 2.350 -19.179 1.00 75.81 106 LYS A CA 1
ATOM 830 C C . LYS A 1 106 ? -2.500 1.834 -17.919 1.00 75.81 106 LYS A C 1
ATOM 832 O O . LYS A 1 106 ? -2.929 2.150 -16.814 1.00 75.81 106 LYS A O 1
ATOM 837 N N . LEU A 1 107 ? -1.448 1.023 -18.056 1.00 76.62 107 LEU A N 1
ATOM 838 C CA . LEU A 1 107 ? -0.653 0.568 -16.915 1.00 76.62 107 LEU A CA 1
ATOM 839 C C . LEU A 1 107 ? 0.141 1.724 -16.300 1.00 76.62 107 LEU A C 1
ATOM 841 O O . LEU A 1 107 ? 0.163 1.846 -15.078 1.00 76.62 107 LEU A O 1
ATOM 845 N N . ALA A 1 108 ? 0.749 2.573 -17.131 1.00 80.38 108 ALA A N 1
ATOM 846 C CA . ALA A 1 108 ? 1.486 3.752 -16.690 1.00 80.38 108 ALA A CA 1
ATOM 847 C C . ALA A 1 108 ? 0.571 4.745 -15.964 1.00 80.38 108 ALA A C 1
ATOM 849 O O . ALA A 1 108 ? 0.862 5.154 -14.841 1.00 80.38 108 ALA A O 1
ATOM 850 N N . GLU A 1 109 ? -0.565 5.073 -16.579 1.00 86.75 109 GLU A N 1
ATOM 851 C CA . GLU A 1 109 ? -1.586 5.953 -16.015 1.00 86.75 109 GLU A CA 1
ATOM 852 C C . GLU A 1 109 ? -2.115 5.400 -14.689 1.00 86.75 109 GLU A C 1
ATOM 854 O O . GLU A 1 109 ? -2.138 6.110 -13.685 1.00 86.75 109 GLU A O 1
ATOM 859 N N . ARG A 1 110 ? -2.447 4.104 -14.642 1.00 86.94 110 ARG A N 1
ATOM 860 C CA . ARG A 1 110 ? -2.891 3.437 -13.414 1.00 86.94 110 ARG A CA 1
ATOM 861 C C . ARG A 1 110 ? -1.833 3.479 -12.316 1.00 86.94 110 ARG A C 1
ATOM 863 O O . ARG A 1 110 ? -2.188 3.760 -11.176 1.00 86.94 110 ARG A O 1
ATOM 870 N N . ALA A 1 111 ? -0.571 3.188 -12.628 1.00 89.69 111 ALA A N 1
ATOM 871 C CA . ALA A 1 111 ? 0.508 3.221 -11.644 1.00 89.69 111 ALA A CA 1
ATOM 872 C C . ALA A 1 111 ? 0.707 4.645 -11.102 1.00 89.69 111 ALA A C 1
ATOM 874 O O . ALA A 1 111 ? 0.746 4.842 -9.891 1.00 89.69 111 ALA A O 1
ATOM 875 N N . ARG A 1 112 ? 0.739 5.663 -11.977 1.00 91.75 112 ARG A N 1
ATOM 876 C CA . ARG A 1 112 ? 0.796 7.077 -11.563 1.00 91.75 112 ARG A CA 1
ATOM 877 C C . ARG A 1 112 ? -0.378 7.465 -10.674 1.00 91.75 112 ARG A C 1
ATOM 879 O O . ARG A 1 112 ? -0.158 8.041 -9.612 1.00 91.75 112 ARG A O 1
ATOM 886 N N . TRP A 1 113 ? -1.596 7.117 -11.083 1.00 92.56 113 TRP A N 1
ATOM 887 C CA . TRP A 1 113 ? -2.799 7.400 -10.309 1.00 92.56 113 TRP A CA 1
ATOM 888 C C . TRP A 1 113 ? -2.741 6.735 -8.930 1.00 92.56 113 TRP A C 1
ATOM 890 O O . TRP A 1 113 ? -3.021 7.388 -7.933 1.00 92.56 113 TRP A O 1
ATOM 900 N N . ARG A 1 114 ? -2.300 5.471 -8.843 1.00 92.88 114 ARG A N 1
ATOM 901 C CA . ARG A 1 114 ? -2.138 4.755 -7.566 1.00 92.88 114 ARG A CA 1
ATOM 902 C C . ARG A 1 114 ? -1.107 5.405 -6.653 1.00 92.88 114 ARG A C 1
ATOM 904 O O . ARG A 1 114 ? -1.374 5.539 -5.466 1.00 92.88 114 ARG A O 1
ATOM 911 N N . VAL A 1 115 ? 0.032 5.836 -7.197 1.00 95.56 115 VAL A N 1
ATOM 912 C CA . VAL A 1 115 ? 1.059 6.561 -6.433 1.00 95.56 115 VAL A CA 1
ATOM 913 C C . VAL A 1 115 ? 0.487 7.860 -5.863 1.00 95.56 115 VAL A C 1
ATOM 915 O O . VAL A 1 115 ? 0.618 8.109 -4.668 1.00 95.56 115 VAL A O 1
ATOM 918 N N . GLN A 1 116 ? -0.189 8.661 -6.690 1.00 95.56 116 GLN A N 1
ATOM 919 C CA . GLN A 1 116 ? -0.813 9.916 -6.255 1.00 95.56 116 GLN A CA 1
ATOM 920 C C . GLN A 1 116 ? -1.920 9.676 -5.220 1.00 95.56 116 GLN A C 1
ATOM 922 O O . GLN A 1 116 ? -1.976 10.364 -4.205 1.00 95.56 116 GLN A O 1
ATOM 927 N N . HIS A 1 117 ? -2.771 8.676 -5.447 1.00 95.38 117 HIS A N 1
ATOM 928 C CA . HIS A 1 117 ? -3.848 8.313 -4.533 1.00 95.38 117 HIS A CA 1
ATOM 929 C C . HIS A 1 117 ? -3.316 7.813 -3.181 1.00 95.38 117 HIS A C 1
ATOM 931 O O . HIS A 1 117 ? -3.836 8.195 -2.134 1.00 95.38 117 HIS A O 1
ATOM 937 N N . ASP A 1 118 ? -2.241 7.019 -3.173 1.00 95.31 118 ASP A N 1
ATOM 938 C CA . ASP A 1 118 ? -1.570 6.625 -1.933 1.00 95.31 118 ASP A CA 1
ATOM 939 C C . ASP A 1 118 ? -0.980 7.843 -1.202 1.00 95.31 118 ASP A C 1
ATOM 941 O O . ASP A 1 118 ? -1.125 7.923 0.014 1.00 95.31 118 ASP A O 1
ATOM 945 N N . PHE A 1 119 ? -0.385 8.819 -1.903 1.00 96.25 119 PHE A N 1
ATOM 946 C CA . PHE A 1 119 ? 0.084 10.055 -1.262 1.00 96.25 119 PHE A CA 1
ATOM 947 C C . PHE A 1 119 ? -1.052 10.848 -0.613 1.00 96.25 119 PHE A C 1
ATOM 949 O O . PHE A 1 119 ? -0.897 11.278 0.525 1.00 96.25 119 PHE A O 1
ATOM 956 N N . ARG A 1 120 ? -2.212 10.970 -1.273 1.00 96.81 120 ARG A N 1
ATOM 957 C CA . ARG A 1 120 ? -3.409 11.588 -0.669 1.00 96.81 120 ARG A CA 1
ATOM 958 C C . ARG A 1 120 ? -3.859 10.859 0.589 1.00 96.81 120 ARG A C 1
ATOM 960 O O . ARG A 1 120 ? -4.221 11.484 1.580 1.00 96.81 120 ARG A O 1
ATOM 967 N N . ARG A 1 121 ? -3.809 9.527 0.571 1.00 96.81 121 ARG A N 1
ATOM 968 C CA . ARG A 1 121 ? -4.157 8.706 1.733 1.00 96.81 121 ARG A CA 1
ATOM 969 C C . ARG A 1 121 ? -3.159 8.879 2.882 1.00 96.81 121 ARG A C 1
ATOM 971 O O . ARG A 1 121 ? -3.584 8.971 4.028 1.00 96.81 121 ARG A O 1
ATOM 978 N N . LEU A 1 122 ? -1.859 8.945 2.587 1.00 96.94 122 LEU A N 1
ATOM 979 C CA . LEU A 1 122 ? -0.805 9.211 3.575 1.00 96.94 122 LEU A CA 1
ATOM 980 C C . LEU A 1 122 ? -0.928 10.621 4.169 1.00 96.94 122 LEU A C 1
ATOM 982 O O . LEU A 1 122 ? -0.800 10.778 5.377 1.00 96.94 122 LEU A O 1
ATOM 986 N N . GLU A 1 123 ? -1.222 11.625 3.342 1.00 96.69 123 GLU A N 1
ATOM 987 C CA . GLU A 1 123 ? -1.476 13.007 3.768 1.00 96.69 123 GLU A CA 1
ATOM 988 C C . GLU A 1 123 ? -2.680 13.076 4.719 1.00 96.69 123 GLU A C 1
ATOM 990 O O . GLU A 1 123 ? -2.566 13.606 5.825 1.00 96.69 123 GLU A O 1
ATOM 995 N N . ALA A 1 124 ? -3.803 12.452 4.346 1.00 97.31 124 ALA A N 1
ATOM 996 C CA . ALA A 1 124 ? -4.991 12.380 5.193 1.00 97.31 124 ALA A CA 1
ATOM 997 C C . ALA A 1 124 ? -4.724 11.635 6.514 1.00 97.31 124 ALA A C 1
ATOM 999 O O . ALA A 1 124 ? -5.149 12.095 7.574 1.00 97.31 124 ALA A O 1
ATOM 1000 N N . LEU A 1 125 ? -3.996 10.512 6.464 1.00 97.94 125 LEU A N 1
ATOM 1001 C CA . LEU A 1 125 ? -3.613 9.749 7.653 1.00 97.94 125 LEU A CA 1
ATOM 1002 C C . LEU A 1 125 ? -2.726 10.573 8.581 1.00 97.94 125 LEU A C 1
ATOM 1004 O O . LEU A 1 125 ? -3.005 10.640 9.772 1.00 97.94 125 LEU A O 1
ATOM 1008 N N . SER A 1 126 ? -1.696 11.226 8.044 1.00 97.81 126 SER A N 1
ATOM 1009 C CA . SER A 1 126 ? -0.800 12.073 8.827 1.00 97.81 126 SER A CA 1
ATOM 1010 C C . SER A 1 126 ? -1.546 13.242 9.471 1.00 97.81 126 SER A C 1
ATOM 1012 O O . SER A 1 126 ? -1.292 13.547 10.633 1.00 97.81 126 SER A O 1
ATOM 1014 N N . GLY A 1 127 ? -2.463 13.887 8.741 1.00 96.81 127 GLY A N 1
ATOM 1015 C CA . GLY A 1 127 ? -3.272 14.989 9.262 1.00 96.81 127 GLY A CA 1
ATOM 1016 C C . GLY A 1 127 ? -4.176 14.548 10.412 1.00 96.81 127 GLY A C 1
ATOM 1017 O O . GLY A 1 127 ? -4.110 15.112 11.500 1.00 96.81 127 GLY A O 1
ATOM 1018 N N . ARG A 1 128 ? -4.960 13.481 10.209 1.00 96.81 128 ARG A N 1
ATOM 1019 C CA . ARG A 1 128 ? -5.867 12.963 11.247 1.00 96.81 128 ARG A CA 1
ATOM 1020 C C . ARG A 1 128 ? -5.135 12.363 12.441 1.00 96.81 128 ARG A C 1
ATOM 1022 O O . ARG A 1 128 ? -5.580 12.541 13.567 1.00 96.81 128 ARG A O 1
ATOM 1029 N N . ALA A 1 129 ? -4.004 11.697 12.219 1.00 97.19 129 ALA A N 1
ATOM 1030 C CA . ALA A 1 129 ? -3.157 11.212 13.303 1.00 97.19 129 ALA A CA 1
ATOM 1031 C C . ALA A 1 129 ? -2.676 12.375 14.190 1.00 97.19 129 ALA A C 1
ATOM 1033 O O . ALA A 1 129 ? -2.776 12.289 15.413 1.00 97.19 129 ALA A O 1
ATOM 1034 N N . ALA A 1 130 ? -2.235 13.485 13.588 1.00 97.38 130 ALA A N 1
ATOM 1035 C CA . ALA A 1 130 ? -1.764 14.652 14.331 1.00 97.38 130 ALA A CA 1
ATOM 1036 C C . ALA A 1 130 ? -2.864 15.302 15.191 1.00 97.38 130 ALA A C 1
ATOM 1038 O O . ALA A 1 130 ? -2.590 15.711 16.319 1.00 97.38 130 ALA A O 1
ATOM 1039 N N . GLU A 1 131 ? -4.109 15.349 14.705 1.00 96.00 131 GLU A N 1
ATOM 1040 C CA . GLU A 1 131 ? -5.260 15.883 15.455 1.00 96.00 131 GLU A CA 1
ATOM 1041 C C . GLU A 1 131 ? -5.533 15.122 16.763 1.00 96.00 131 GLU A C 1
ATOM 1043 O O . GLU A 1 131 ? -5.998 15.718 17.733 1.00 96.00 131 GLU A O 1
ATOM 1048 N N . ILE A 1 132 ? -5.202 13.827 16.814 1.00 95.69 132 ILE A N 1
ATOM 1049 C CA . ILE A 1 132 ? -5.349 12.978 18.008 1.00 95.69 132 ILE A CA 1
ATOM 1050 C C . ILE A 1 132 ? -4.026 12.752 18.758 1.00 95.69 132 ILE A C 1
ATOM 1052 O O . ILE A 1 132 ? -3.931 11.867 19.607 1.00 95.69 132 ILE A O 1
ATOM 1056 N N . GLY A 1 133 ? -2.996 13.553 18.466 1.00 97.31 133 GLY A N 1
ATOM 1057 C CA . GLY A 1 133 ? -1.710 13.521 19.171 1.00 97.31 133 GLY A CA 1
ATOM 1058 C C . GLY A 1 133 ? -0.768 12.387 18.755 1.00 97.31 133 GLY A C 1
ATOM 1059 O O . GLY A 1 133 ? 0.179 12.085 19.482 1.00 97.31 133 GLY A O 1
ATOM 1060 N N . LEU A 1 134 ? -1.003 11.758 17.601 1.00 97.38 134 LEU A N 1
ATOM 1061 C CA . LEU A 1 134 ? -0.126 10.743 17.020 1.00 97.38 134 LEU A CA 1
ATOM 1062 C C . LEU A 1 134 ? 0.785 11.346 15.946 1.00 97.38 134 LEU A C 1
ATOM 1064 O O . LEU A 1 134 ? 0.393 12.237 15.196 1.00 97.38 134 LEU A O 1
ATOM 1068 N N . THR A 1 135 ? 1.993 10.798 15.819 1.00 96.19 135 THR A N 1
ATOM 1069 C CA . THR A 1 135 ? 2.973 11.244 14.820 1.00 96.19 135 THR A CA 1
ATOM 1070 C C . THR A 1 135 ? 3.243 10.140 13.813 1.00 96.19 135 THR A C 1
ATOM 1072 O O . THR A 1 135 ? 3.635 9.032 14.181 1.00 96.19 135 THR A O 1
ATOM 1075 N N . MET A 1 136 ? 3.085 10.466 12.532 1.00 95.12 136 MET A N 1
ATOM 1076 C CA . MET A 1 136 ? 3.451 9.590 11.426 1.00 95.12 136 MET A CA 1
ATOM 1077 C C . MET A 1 136 ? 4.848 9.960 10.901 1.00 95.12 136 MET A C 1
ATOM 1079 O O . MET A 1 136 ? 5.080 11.128 10.578 1.00 95.12 136 MET A O 1
ATOM 1083 N N . PRO A 1 137 ? 5.792 9.006 10.800 1.00 94.38 137 PRO A N 1
ATOM 1084 C CA . PRO A 1 137 ? 7.088 9.252 10.183 1.00 94.38 137 PRO A CA 1
ATOM 1085 C C . PRO A 1 137 ? 6.946 9.705 8.719 1.00 94.38 137 PRO A C 1
ATOM 1087 O O . PRO A 1 137 ? 6.138 9.138 7.975 1.00 94.38 137 PRO A O 1
ATOM 1090 N N . PRO A 1 138 ? 7.752 10.680 8.261 1.00 90.44 138 PRO A N 1
ATOM 1091 C CA . PRO A 1 138 ? 7.671 11.192 6.890 1.00 90.44 138 PRO A CA 1
ATOM 1092 C C . PRO A 1 138 ? 8.065 10.143 5.838 1.00 90.44 138 PRO A C 1
ATOM 1094 O O . PRO A 1 138 ? 7.720 10.270 4.665 1.00 90.44 138 PRO A O 1
ATOM 1097 N N . ASP A 1 139 ? 8.784 9.097 6.244 1.00 93.62 139 ASP A N 1
ATOM 1098 C CA . ASP A 1 139 ? 9.238 8.001 5.397 1.00 93.62 139 ASP A CA 1
ATOM 1099 C C . ASP A 1 139 ? 8.303 6.784 5.422 1.00 93.62 139 ASP A C 1
ATOM 1101 O O . ASP A 1 139 ? 8.629 5.775 4.807 1.00 93.62 139 ASP A O 1
ATOM 1105 N N . ALA A 1 140 ? 7.125 6.859 6.053 1.00 94.25 140 ALA A N 1
ATOM 1106 C CA . ALA A 1 140 ? 6.169 5.748 6.124 1.00 94.25 140 ALA A CA 1
ATOM 1107 C C . ALA A 1 140 ? 5.844 5.127 4.747 1.00 94.25 140 ALA A C 1
ATOM 1109 O O . ALA A 1 140 ? 5.742 3.909 4.608 1.00 94.25 140 ALA A O 1
ATOM 1110 N N . GLY A 1 141 ? 5.767 5.940 3.686 1.00 92.75 141 GLY A N 1
ATOM 1111 C CA . GLY A 1 141 ? 5.577 5.443 2.316 1.00 92.75 141 GLY A CA 1
ATOM 1112 C C . GLY A 1 141 ? 6.717 4.542 1.804 1.00 92.75 141 GLY A C 1
ATOM 1113 O O . GLY A 1 141 ? 6.510 3.749 0.889 1.00 92.75 141 GLY A O 1
ATOM 1114 N N . LEU A 1 142 ? 7.913 4.616 2.394 1.00 95.75 142 LEU A N 1
ATOM 1115 C CA . LEU A 1 142 ? 9.062 3.761 2.075 1.00 95.75 142 LEU A CA 1
ATOM 1116 C C . LEU A 1 142 ? 9.053 2.418 2.822 1.00 95.75 142 LEU A C 1
ATOM 1118 O O . LEU A 1 142 ? 9.920 1.582 2.571 1.00 95.75 142 LEU A O 1
ATOM 1122 N N . HIS A 1 143 ? 8.063 2.185 3.685 1.00 96.00 143 HIS A N 1
ATOM 1123 C CA . HIS A 1 143 ? 7.880 0.929 4.420 1.00 96.00 143 HIS A CA 1
ATOM 1124 C C . HIS A 1 143 ? 6.706 0.091 3.882 1.00 96.00 143 HIS A C 1
ATOM 1126 O O . HIS A 1 143 ? 6.462 -1.019 4.361 1.00 96.00 143 HIS A O 1
ATOM 1132 N N . ASP A 1 144 ? 5.981 0.584 2.866 1.00 95.50 144 ASP A N 1
ATOM 1133 C CA . ASP A 1 144 ? 4.912 -0.154 2.179 1.00 95.50 144 ASP A CA 1
ATOM 1134 C C . ASP A 1 144 ? 5.412 -0.754 0.852 1.00 95.50 144 ASP A C 1
ATOM 1136 O O . ASP A 1 144 ? 5.546 -0.040 -0.149 1.00 95.50 144 ASP A O 1
ATOM 1140 N N . PRO A 1 145 ? 5.636 -2.079 0.778 1.00 94.75 145 PRO A N 1
ATOM 1141 C CA . PRO A 1 145 ? 6.083 -2.712 -0.456 1.00 94.75 145 PRO A CA 1
ATOM 1142 C C . PRO A 1 145 ? 5.043 -2.608 -1.580 1.00 94.75 145 PRO A C 1
ATOM 1144 O O . PRO A 1 145 ? 5.419 -2.665 -2.746 1.00 94.75 145 PRO A O 1
ATOM 1147 N N . VAL A 1 146 ? 3.752 -2.431 -1.277 1.00 92.19 146 VAL A N 1
ATOM 1148 C CA . VAL A 1 146 ? 2.731 -2.228 -2.318 1.00 92.19 146 VAL A CA 1
ATOM 1149 C C . VAL A 1 146 ? 2.894 -0.847 -2.951 1.00 92.19 146 VAL A C 1
ATOM 1151 O O . VAL A 1 146 ? 2.924 -0.733 -4.174 1.00 92.19 146 VAL A O 1
ATOM 1154 N N . HIS A 1 147 ? 3.068 0.191 -2.133 1.00 95.44 147 HIS A N 1
ATOM 1155 C CA . HIS A 1 147 ? 3.310 1.550 -2.614 1.00 95.44 147 HIS A CA 1
ATOM 1156 C C . HIS A 1 147 ? 4.604 1.651 -3.438 1.00 95.44 147 HIS A C 1
ATOM 1158 O O . HIS A 1 147 ? 4.636 2.257 -4.510 1.00 95.44 147 HIS A O 1
ATOM 1164 N N . LEU A 1 148 ? 5.674 0.999 -2.975 1.00 96.94 148 LEU A N 1
ATOM 1165 C CA . LEU A 1 148 ? 6.968 0.987 -3.663 1.00 96.94 148 LEU A CA 1
ATOM 1166 C C . LEU A 1 148 ? 6.926 0.238 -4.996 1.00 96.94 148 LEU A C 1
ATOM 1168 O O . LEU A 1 148 ? 7.615 0.628 -5.938 1.00 96.94 148 LEU A O 1
ATOM 1172 N N . GLU A 1 149 ? 6.113 -0.814 -5.101 1.00 94.56 149 GLU A N 1
ATOM 1173 C CA . GLU A 1 149 ? 5.854 -1.494 -6.370 1.00 94.56 149 GLU A CA 1
ATOM 1174 C C . GLU A 1 149 ? 5.191 -0.556 -7.386 1.00 94.56 149 GLU A C 1
ATOM 1176 O O . GLU A 1 149 ? 5.644 -0.498 -8.529 1.00 94.56 149 GLU A O 1
ATOM 1181 N N . GLU A 1 150 ? 4.184 0.221 -6.978 1.00 93.62 150 GLU A N 1
ATOM 1182 C CA . GLU A 1 150 ? 3.511 1.187 -7.858 1.00 93.62 150 GLU A CA 1
ATOM 1183 C C . GLU A 1 150 ? 4.440 2.344 -8.260 1.00 93.62 150 GLU A C 1
ATOM 1185 O O . GLU A 1 150 ? 4.454 2.747 -9.427 1.00 93.62 150 GLU A O 1
ATOM 1190 N N . ARG A 1 151 ? 5.285 2.837 -7.342 1.00 95.81 151 ARG A N 1
ATOM 1191 C CA . ARG A 1 151 ? 6.314 3.851 -7.655 1.00 95.81 151 ARG A CA 1
ATOM 1192 C C . ARG A 1 151 ? 7.327 3.331 -8.659 1.00 95.81 151 ARG A C 1
ATOM 1194 O O . ARG A 1 151 ? 7.607 4.001 -9.652 1.00 95.81 151 ARG A O 1
ATOM 1201 N N . LEU A 1 152 ? 7.827 2.115 -8.447 1.00 94.50 152 LEU A N 1
ATOM 1202 C CA . LEU A 1 152 ? 8.778 1.490 -9.356 1.00 94.50 152 LEU A CA 1
ATOM 1203 C C . LEU A 1 152 ? 8.144 1.216 -10.723 1.00 94.50 152 LEU A C 1
ATOM 1205 O O . LEU A 1 152 ? 8.797 1.428 -11.744 1.00 94.50 152 LEU A O 1
ATOM 1209 N N . ALA A 1 153 ? 6.877 0.792 -10.755 1.00 91.50 153 ALA A N 1
ATOM 1210 C CA . ALA A 1 153 ? 6.132 0.592 -11.990 1.00 91.50 153 ALA A CA 1
ATOM 1211 C C . ALA A 1 153 ? 5.950 1.903 -12.763 1.00 91.50 153 ALA A C 1
ATOM 1213 O O . ALA A 1 153 ? 6.278 1.967 -13.947 1.00 91.50 153 ALA A O 1
ATOM 1214 N N . SER A 1 154 ? 5.501 2.952 -12.075 1.00 93.38 154 SER A N 1
ATOM 1215 C CA . SER A 1 154 ? 5.352 4.303 -12.616 1.00 93.38 154 SER A CA 1
ATOM 1216 C C . SER A 1 154 ? 6.666 4.807 -13.225 1.00 93.38 154 SER A C 1
ATOM 1218 O O . SER A 1 154 ? 6.698 5.152 -14.404 1.00 93.38 154 SER A O 1
ATOM 1220 N N . LEU A 1 155 ? 7.774 4.718 -12.481 1.00 94.06 155 LEU A N 1
ATOM 1221 C CA . LEU A 1 155 ? 9.102 5.140 -12.937 1.00 94.06 155 LEU A CA 1
ATOM 1222 C C . LEU A 1 155 ? 9.616 4.321 -14.135 1.00 94.06 155 LEU A C 1
ATOM 1224 O O . LEU A 1 155 ? 10.252 4.847 -15.048 1.00 94.06 155 LEU A O 1
ATOM 1228 N N . CYS A 1 156 ? 9.371 3.010 -14.148 1.00 90.38 156 CYS A N 1
ATOM 1229 C CA . CYS A 1 156 ? 9.861 2.126 -15.207 1.00 90.38 156 CYS A CA 1
ATOM 1230 C C . CYS A 1 156 ? 9.102 2.295 -16.530 1.00 90.38 156 CYS A C 1
ATOM 1232 O O . CYS A 1 156 ? 9.715 2.188 -17.602 1.00 90.38 156 CYS A O 1
ATOM 1234 N N . VAL A 1 157 ? 7.788 2.523 -16.451 1.00 85.56 157 VAL A N 1
ATOM 1235 C CA . VAL A 1 157 ? 6.896 2.590 -17.615 1.00 85.56 157 VAL A CA 1
ATOM 1236 C C . VAL A 1 157 ? 6.804 4.012 -18.177 1.00 85.56 157 VAL A C 1
ATOM 1238 O O . VAL A 1 157 ? 6.788 4.153 -19.396 1.00 85.56 157 VAL A O 1
ATOM 1241 N N . ASP A 1 158 ? 6.801 5.050 -17.333 1.00 86.31 158 ASP A N 1
ATOM 1242 C CA . ASP A 1 158 ? 6.668 6.452 -17.758 1.00 86.31 158 ASP A CA 1
ATOM 1243 C C . ASP A 1 158 ? 7.394 7.411 -16.798 1.00 86.31 158 ASP A C 1
ATOM 1245 O O . ASP A 1 158 ? 6.793 8.117 -15.989 1.00 86.31 158 ASP A O 1
ATOM 1249 N N . GLU A 1 159 ? 8.725 7.404 -16.887 1.00 90.62 159 GLU A N 1
ATOM 1250 C CA . GLU A 1 159 ? 9.613 8.259 -16.089 1.00 90.62 159 GLU A CA 1
ATOM 1251 C C . GLU A 1 159 ? 9.318 9.764 -16.221 1.00 90.62 159 GLU A C 1
ATOM 1253 O O . GLU A 1 159 ? 9.276 10.418 -15.181 1.00 90.62 159 GLU A O 1
ATOM 1258 N N . PRO A 1 160 ? 9.063 10.338 -17.419 1.00 92.50 160 PRO A N 1
ATOM 1259 C CA . PRO A 1 160 ? 8.780 11.771 -17.540 1.00 92.50 160 PRO A CA 1
ATOM 1260 C C . PRO A 1 160 ? 7.557 12.247 -16.747 1.00 92.50 160 PRO A C 1
ATOM 1262 O O . PRO A 1 160 ? 7.522 13.397 -16.319 1.00 92.50 160 PRO A O 1
ATOM 1265 N N . GLN A 1 161 ? 6.557 11.382 -16.555 1.00 92.94 161 GLN A N 1
ATOM 1266 C CA . GLN A 1 161 ? 5.347 11.695 -15.784 1.00 92.94 161 GLN A CA 1
ATOM 1267 C C . GLN A 1 161 ? 5.370 11.092 -1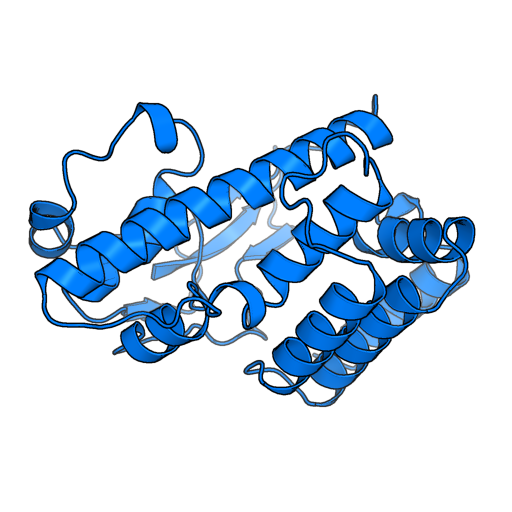4.372 1.00 92.94 161 GLN A C 1
ATOM 1269 O O . GLN A 1 161 ? 4.349 11.099 -13.676 1.00 92.94 161 GLN A O 1
ATOM 1274 N N . HIS A 1 162 ? 6.498 10.528 -13.939 1.00 95.12 162 HIS A N 1
ATOM 1275 C CA . HIS A 1 162 ? 6.599 9.915 -12.625 1.00 95.12 162 HIS A CA 1
ATOM 1276 C C . HIS A 1 162 ? 6.404 10.972 -11.513 1.00 95.12 162 HIS A C 1
ATOM 1278 O O . HIS A 1 162 ? 7.084 11.997 -11.533 1.00 95.12 162 HIS A O 1
ATOM 1284 N N . PRO A 1 163 ? 5.510 10.755 -10.521 1.00 94.62 163 PRO A N 1
ATOM 1285 C CA . PRO A 1 163 ? 5.147 11.803 -9.560 1.00 94.62 163 PRO A CA 1
ATOM 1286 C C . PRO A 1 163 ? 6.255 12.238 -8.591 1.00 94.62 163 PRO A C 1
ATOM 1288 O O . PRO A 1 163 ? 6.107 13.275 -7.950 1.00 94.62 163 PRO A O 1
ATOM 1291 N N . VAL A 1 164 ? 7.331 11.457 -8.434 1.00 95.56 164 VAL A N 1
ATOM 1292 C CA . VAL A 1 164 ? 8.375 11.721 -7.434 1.00 95.56 164 VAL A CA 1
ATOM 1293 C C . VAL A 1 164 ? 9.727 11.936 -8.105 1.00 95.56 164 VAL A C 1
ATOM 1295 O O . VAL A 1 164 ? 10.443 10.994 -8.423 1.00 95.56 164 VAL A O 1
ATOM 1298 N N . ALA A 1 165 ? 10.116 13.197 -8.287 1.00 94.25 165 ALA A N 1
ATOM 1299 C CA . ALA A 1 165 ? 11.341 13.554 -9.009 1.00 94.25 165 ALA A CA 1
ATOM 1300 C C . ALA A 1 165 ? 12.639 13.005 -8.379 1.00 94.25 165 ALA A C 1
ATOM 1302 O O . ALA A 1 165 ? 13.640 12.844 -9.070 1.00 94.25 165 ALA A O 1
ATOM 1303 N N . THR A 1 166 ? 12.638 12.727 -7.073 1.00 94.56 166 THR A N 1
ATOM 1304 C CA . THR A 1 166 ? 13.802 12.199 -6.343 1.00 94.56 166 THR A CA 1
ATOM 1305 C C . THR A 1 166 ? 13.943 10.680 -6.434 1.00 94.56 166 THR A C 1
ATOM 1307 O O . THR A 1 166 ? 14.933 10.129 -5.944 1.00 94.56 166 THR A O 1
ATOM 1310 N N . ASP A 1 167 ? 12.984 9.989 -7.053 1.00 96.69 167 ASP A N 1
ATOM 1311 C CA . ASP A 1 167 ? 13.031 8.540 -7.158 1.00 96.69 167 ASP A CA 1
ATOM 1312 C C . ASP A 1 167 ? 14.067 8.059 -8.164 1.00 96.69 167 ASP A C 1
ATOM 1314 O O . ASP A 1 167 ? 14.220 8.563 -9.274 1.00 96.69 167 ASP A O 1
ATOM 1318 N N . SER A 1 168 ? 14.744 6.982 -7.780 1.00 96.38 168 SER A N 1
ATOM 1319 C CA . SER A 1 168 ? 15.555 6.185 -8.687 1.00 96.38 168 SER A CA 1
ATOM 1320 C C . SER A 1 168 ? 15.194 4.716 -8.537 1.00 96.38 168 SER A C 1
ATOM 1322 O O . SER A 1 168 ? 14.819 4.249 -7.457 1.00 96.38 168 SER A O 1
ATOM 1324 N N . ARG A 1 169 ? 15.364 3.947 -9.618 1.00 96.00 169 ARG A N 1
ATOM 1325 C CA . ARG A 1 169 ? 15.087 2.502 -9.617 1.00 96.00 169 ARG A CA 1
ATOM 1326 C C . ARG A 1 169 ? 15.859 1.767 -8.524 1.00 96.00 169 ARG A C 1
ATOM 1328 O O . ARG A 1 169 ? 15.304 0.876 -7.892 1.00 96.00 169 ARG A O 1
ATOM 1335 N N . LEU A 1 170 ? 17.115 2.147 -8.281 1.00 96.88 170 LEU A N 1
ATOM 1336 C CA . LEU A 1 170 ? 17.949 1.515 -7.260 1.00 96.88 170 LEU A CA 1
ATOM 1337 C C . LEU A 1 170 ? 17.490 1.864 -5.837 1.00 96.88 170 LEU A C 1
ATOM 1339 O O . LEU A 1 170 ? 17.436 0.974 -4.989 1.00 96.88 170 LEU A O 1
ATOM 1343 N N . ALA A 1 171 ? 17.140 3.127 -5.574 1.00 97.56 171 ALA A N 1
ATOM 1344 C CA . ALA A 1 171 ? 16.643 3.547 -4.264 1.00 97.56 171 ALA A CA 1
ATOM 1345 C C . ALA A 1 171 ? 15.309 2.862 -3.929 1.00 97.56 171 ALA A C 1
ATOM 1347 O O . ALA A 1 171 ? 15.188 2.246 -2.870 1.00 97.56 171 ALA A O 1
ATOM 1348 N N . LEU A 1 172 ? 14.358 2.871 -4.871 1.00 97.81 172 LEU A N 1
ATOM 1349 C CA . LEU A 1 172 ? 13.069 2.192 -4.721 1.00 97.81 172 LEU A CA 1
ATOM 1350 C C . LEU A 1 172 ? 13.225 0.677 -4.567 1.00 97.81 172 LEU A C 1
ATOM 1352 O O . LEU A 1 172 ? 12.540 0.072 -3.749 1.00 97.81 172 LEU A O 1
ATOM 1356 N N . ALA A 1 173 ? 14.148 0.054 -5.302 1.00 97.69 173 ALA A N 1
ATOM 1357 C CA . ALA A 1 173 ? 14.429 -1.370 -5.160 1.00 97.69 173 ALA A CA 1
ATOM 1358 C C . ALA A 1 173 ? 15.001 -1.725 -3.783 1.00 97.69 173 ALA A C 1
ATOM 1360 O O . ALA A 1 173 ? 14.605 -2.729 -3.196 1.00 97.69 173 ALA A O 1
ATOM 1361 N N . ARG A 1 174 ? 15.914 -0.906 -3.247 1.00 98.38 174 ARG A N 1
ATOM 1362 C CA . ARG A 1 174 ? 16.456 -1.100 -1.895 1.00 98.38 174 ARG A CA 1
ATOM 1363 C C . ARG A 1 174 ? 15.374 -0.951 -0.829 1.00 98.38 174 ARG A C 1
ATOM 1365 O O . ARG A 1 174 ? 15.261 -1.831 0.020 1.00 98.38 174 ARG A O 1
ATOM 1372 N N . ALA A 1 175 ? 14.580 0.118 -0.897 1.00 98.12 175 ALA A N 1
ATOM 1373 C CA . ALA A 1 175 ? 13.466 0.340 0.023 1.00 98.12 175 ALA A CA 1
ATOM 1374 C C . ALA A 1 175 ? 12.448 -0.805 -0.066 1.00 98.12 175 ALA A C 1
ATOM 1376 O O . ALA A 1 175 ? 12.090 -1.400 0.944 1.00 98.12 175 ALA A O 1
ATOM 1377 N N . GLY A 1 176 ? 12.065 -1.201 -1.284 1.00 98.00 176 GLY A N 1
ATOM 1378 C CA . GLY A 1 176 ? 11.109 -2.283 -1.511 1.00 98.00 176 GLY A CA 1
ATOM 1379 C C . GLY A 1 176 ? 11.617 -3.623 -0.996 1.00 98.00 176 GLY A C 1
ATOM 1380 O O . GLY A 1 176 ? 10.854 -4.383 -0.403 1.00 98.00 176 GLY A O 1
ATOM 1381 N N . ALA A 1 177 ? 12.912 -3.905 -1.154 1.00 98.25 177 ALA A N 1
ATOM 1382 C CA . ALA A 1 177 ? 13.531 -5.099 -0.597 1.00 98.25 177 ALA A CA 1
ATOM 1383 C C . ALA A 1 177 ? 13.530 -5.099 0.936 1.00 98.25 177 ALA A C 1
ATOM 1385 O O . ALA A 1 177 ? 13.140 -6.105 1.525 1.00 98.25 177 ALA A O 1
ATOM 1386 N N . ALA A 1 178 ? 13.894 -3.984 1.575 1.00 98.12 178 ALA A N 1
ATOM 1387 C CA . ALA A 1 178 ? 13.837 -3.844 3.030 1.00 98.12 178 ALA A CA 1
ATOM 1388 C C . ALA A 1 178 ? 12.400 -4.012 3.554 1.00 98.12 178 ALA A C 1
ATOM 1390 O O . ALA A 1 178 ? 12.136 -4.918 4.345 1.00 98.12 178 ALA A O 1
ATOM 1391 N N . ALA A 1 179 ? 11.449 -3.256 2.999 1.00 97.12 179 ALA A N 1
ATOM 1392 C CA . ALA A 1 179 ? 10.032 -3.335 3.346 1.00 97.12 179 ALA A CA 1
ATOM 1393 C C . ALA A 1 179 ? 9.464 -4.755 3.158 1.00 97.12 179 ALA A C 1
ATOM 1395 O O . ALA A 1 179 ? 8.667 -5.229 3.966 1.00 97.12 179 ALA A O 1
ATOM 1396 N N . SER A 1 180 ? 9.913 -5.477 2.122 1.00 96.50 180 SER A N 1
ATOM 1397 C CA . SER A 1 180 ? 9.526 -6.873 1.870 1.00 96.50 180 SER A CA 1
ATOM 1398 C C . SER A 1 180 ? 10.001 -7.836 2.957 1.00 96.50 180 SER A C 1
ATOM 1400 O O . SER A 1 180 ? 9.284 -8.780 3.296 1.00 96.50 180 SER A O 1
ATOM 1402 N N . LEU A 1 181 ? 11.204 -7.626 3.498 1.00 96.19 181 LEU A N 1
ATOM 1403 C CA . LEU A 1 181 ? 11.773 -8.466 4.555 1.00 96.19 181 LEU A CA 1
ATOM 1404 C C . LEU A 1 181 ? 11.063 -8.268 5.903 1.00 96.19 181 LEU A C 1
ATOM 1406 O O . LEU A 1 181 ? 11.016 -9.202 6.705 1.00 96.19 181 LEU A O 1
ATOM 1410 N N . GLU A 1 182 ? 10.439 -7.110 6.111 1.00 92.31 182 GLU A N 1
ATOM 1411 C CA . GLU A 1 182 ? 9.677 -6.766 7.318 1.00 92.31 182 GLU A CA 1
ATOM 1412 C C . GLU A 1 182 ? 8.196 -7.179 7.266 1.00 92.31 182 GLU A C 1
ATOM 1414 O O . GLU A 1 182 ? 7.487 -7.113 8.269 1.00 92.31 182 GLU A O 1
ATOM 1419 N N . MET A 1 183 ? 7.686 -7.617 6.111 1.00 88.19 183 MET A N 1
ATOM 1420 C CA . MET A 1 183 ? 6.269 -7.968 5.961 1.00 88.19 183 MET A CA 1
ATOM 1421 C C . MET A 1 183 ? 5.851 -9.120 6.874 1.00 88.19 183 MET A C 1
ATOM 1423 O O . MET A 1 183 ? 6.555 -10.118 6.982 1.00 88.19 183 MET A O 1
ATOM 1427 N N . ASN A 1 184 ? 4.628 -9.109 7.397 1.00 86.25 184 ASN A N 1
ATOM 1428 C CA . ASN A 1 184 ? 4.043 -10.297 8.023 1.00 86.25 184 ASN A CA 1
ATOM 1429 C C . ASN A 1 184 ? 3.668 -11.362 6.961 1.00 86.25 184 ASN A C 1
ATOM 1431 O O . ASN A 1 184 ? 2.543 -11.391 6.460 1.00 86.25 184 ASN A O 1
ATOM 1435 N N . ALA A 1 185 ? 4.638 -12.175 6.538 1.00 85.38 185 ALA A N 1
ATOM 1436 C CA . ALA A 1 185 ? 4.523 -1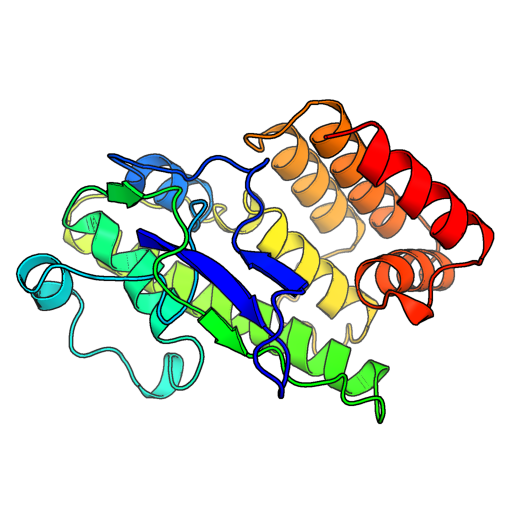3.199 5.500 1.00 85.38 185 ALA A CA 1
ATOM 1437 C C . ALA A 1 185 ? 5.586 -14.291 5.704 1.00 85.38 185 ALA A C 1
ATOM 1439 O O . ALA A 1 185 ? 6.558 -14.093 6.433 1.00 85.38 185 ALA A O 1
ATOM 1440 N N . SER A 1 186 ? 5.446 -15.430 5.019 1.00 89.06 186 SER A N 1
ATOM 1441 C CA . SER A 1 186 ? 6.463 -16.488 5.057 1.00 89.06 186 SER A CA 1
ATOM 1442 C C . SER A 1 186 ? 7.817 -15.998 4.529 1.00 89.06 186 SER A C 1
ATOM 1444 O O . SER A 1 186 ? 7.885 -15.188 3.599 1.00 89.06 186 SER A O 1
ATOM 1446 N N . TRP A 1 187 ? 8.915 -16.529 5.076 1.00 91.81 187 TRP A N 1
ATOM 1447 C CA . TRP A 1 187 ? 10.274 -16.129 4.682 1.00 91.81 187 TRP A CA 1
ATOM 1448 C C . TRP A 1 187 ? 10.526 -16.292 3.174 1.00 91.81 187 TRP A C 1
ATOM 1450 O O . TRP A 1 187 ? 11.179 -15.449 2.564 1.00 91.81 187 TRP A O 1
ATOM 1460 N N . ARG A 1 188 ? 9.948 -17.331 2.550 1.00 91.12 188 ARG A N 1
ATOM 1461 C CA . ARG A 1 188 ? 10.040 -17.568 1.100 1.00 91.12 188 ARG A CA 1
ATOM 1462 C C . ARG A 1 188 ? 9.423 -16.417 0.313 1.00 91.12 188 ARG A C 1
ATOM 1464 O O . ARG A 1 188 ? 10.005 -15.963 -0.666 1.00 91.12 188 ARG A O 1
ATOM 1471 N N . ARG A 1 189 ? 8.259 -15.926 0.752 1.00 88.50 189 ARG A N 1
ATOM 1472 C CA . ARG A 1 189 ? 7.561 -14.806 0.113 1.00 88.50 189 ARG A CA 1
ATOM 1473 C C . ARG A 1 189 ? 8.311 -13.493 0.311 1.00 88.50 189 ARG A C 1
ATOM 1475 O O . ARG A 1 189 ? 8.467 -12.755 -0.657 1.00 88.50 189 ARG A O 1
ATOM 1482 N N . ARG A 1 190 ? 8.816 -13.244 1.525 1.00 93.44 190 ARG A N 1
ATOM 1483 C CA . ARG A 1 190 ? 9.667 -12.084 1.838 1.00 93.44 190 ARG A CA 1
ATOM 1484 C C . ARG A 1 190 ? 10.896 -12.039 0.927 1.00 93.44 190 ARG A C 1
ATOM 1486 O O . ARG A 1 190 ? 11.117 -11.050 0.237 1.00 93.44 190 ARG A O 1
ATOM 1493 N N . ALA A 1 191 ? 11.640 -13.145 0.858 1.00 95.62 191 ALA A N 1
ATOM 1494 C CA . ALA A 1 191 ? 12.842 -13.265 0.036 1.00 95.62 191 ALA A CA 1
ATOM 1495 C C . ALA A 1 191 ? 12.544 -13.140 -1.467 1.00 95.62 191 ALA A C 1
ATOM 1497 O O . ALA A 1 191 ? 13.254 -12.428 -2.172 1.00 95.62 191 ALA A O 1
ATOM 1498 N N . ALA A 1 192 ? 11.479 -13.782 -1.960 1.00 93.25 192 ALA A N 1
ATOM 1499 C CA . ALA A 1 192 ? 11.092 -13.690 -3.366 1.00 93.25 192 ALA A CA 1
ATOM 1500 C C . ALA A 1 192 ? 10.714 -12.257 -3.771 1.00 93.25 192 ALA A C 1
ATOM 1502 O O . ALA A 1 192 ? 11.117 -11.798 -4.840 1.00 93.25 192 ALA A O 1
ATOM 1503 N N . LEU A 1 193 ? 9.971 -11.538 -2.922 1.00 94.00 193 LEU A N 1
ATOM 1504 C CA . LEU A 1 193 ? 9.592 -10.155 -3.201 1.00 94.00 193 LEU A CA 1
ATOM 1505 C C . LEU A 1 193 ? 10.800 -9.211 -3.120 1.00 94.00 193 LEU A C 1
ATOM 1507 O O . LEU A 1 193 ? 10.973 -8.377 -4.008 1.00 94.00 193 LEU A O 1
ATOM 1511 N N . ALA A 1 194 ? 11.683 -9.403 -2.136 1.00 97.56 194 ALA A N 1
ATOM 1512 C CA . ALA A 1 194 ? 12.926 -8.645 -2.036 1.00 97.56 194 ALA A CA 1
ATOM 1513 C C . ALA A 1 194 ? 13.830 -8.854 -3.262 1.00 97.56 194 ALA A C 1
ATOM 1515 O O . ALA A 1 194 ? 14.297 -7.887 -3.864 1.00 97.56 194 ALA A O 1
ATOM 1516 N N . ALA A 1 195 ? 14.013 -10.105 -3.694 1.00 96.38 195 ALA A N 1
ATOM 1517 C CA . ALA A 1 195 ? 14.762 -10.425 -4.904 1.00 96.38 195 ALA A CA 1
ATOM 1518 C C . ALA A 1 195 ? 14.126 -9.796 -6.153 1.00 96.38 195 ALA A C 1
ATOM 1520 O O . ALA A 1 195 ? 14.844 -9.281 -7.008 1.00 96.38 195 ALA A O 1
ATOM 1521 N N . TRP A 1 196 ? 12.793 -9.790 -6.251 1.00 95.81 196 TRP A N 1
ATOM 1522 C CA . TRP A 1 196 ? 12.078 -9.156 -7.359 1.00 95.81 196 TRP A CA 1
ATOM 1523 C C . TRP A 1 196 ? 12.334 -7.642 -7.428 1.00 95.81 196 TRP A C 1
ATOM 1525 O O . TRP A 1 196 ? 12.672 -7.139 -8.502 1.00 95.81 196 TRP A O 1
ATOM 1535 N N . PHE A 1 197 ? 12.263 -6.933 -6.294 1.00 97.31 197 PHE A N 1
ATOM 1536 C CA . PHE A 1 197 ? 12.610 -5.509 -6.222 1.00 97.31 197 PHE A CA 1
ATOM 1537 C C . PHE A 1 197 ? 14.047 -5.256 -6.682 1.00 97.31 197 PHE A C 1
ATOM 1539 O O . PHE A 1 197 ? 14.275 -4.434 -7.572 1.00 97.31 197 PHE A O 1
ATOM 1546 N N . LEU A 1 198 ? 15.012 -6.004 -6.137 1.00 97.56 198 LEU A N 1
ATOM 154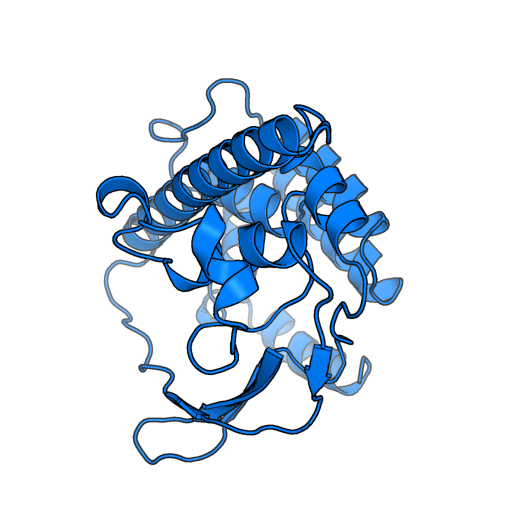7 C CA . LEU A 1 198 ? 16.426 -5.872 -6.496 1.00 97.56 198 LEU A CA 1
ATOM 1548 C C . LEU A 1 198 ? 16.684 -6.167 -7.979 1.00 97.56 198 LEU A C 1
ATOM 1550 O O . LEU A 1 198 ? 17.436 -5.434 -8.620 1.00 97.56 198 LEU A O 1
ATOM 1554 N N . CYS A 1 199 ? 16.021 -7.175 -8.554 1.00 95.75 199 CYS A N 1
ATOM 1555 C CA . CYS A 1 199 ? 16.121 -7.475 -9.983 1.00 95.75 199 CYS A CA 1
ATOM 1556 C C . CYS A 1 199 ? 15.702 -6.270 -10.834 1.00 95.75 199 CYS A C 1
ATOM 1558 O O . CYS A 1 199 ? 16.426 -5.882 -11.748 1.00 95.75 199 CYS A O 1
ATOM 1560 N N . ILE A 1 200 ? 14.567 -5.637 -10.527 1.00 94.00 200 ILE A N 1
ATOM 1561 C CA . ILE A 1 200 ? 14.116 -4.458 -11.279 1.00 94.00 200 ILE A CA 1
ATOM 1562 C C . ILE A 1 200 ? 15.011 -3.247 -11.004 1.00 94.00 200 ILE A C 1
ATOM 1564 O O . ILE A 1 200 ? 15.197 -2.436 -11.904 1.00 94.00 200 ILE A O 1
ATOM 1568 N N . GLY A 1 201 ? 15.598 -3.111 -9.818 1.00 94.56 201 GLY A N 1
ATOM 1569 C CA . GLY A 1 201 ? 16.533 -2.025 -9.513 1.00 94.56 201 GLY A CA 1
ATOM 1570 C C . GLY A 1 201 ? 17.852 -2.099 -10.283 1.00 94.56 201 GLY A C 1
ATOM 1571 O O . GLY A 1 201 ? 18.353 -1.070 -10.729 1.00 94.56 201 GLY A O 1
ATOM 1572 N N . ILE A 1 202 ? 18.400 -3.308 -10.441 1.00 95.44 202 ILE A N 1
ATOM 1573 C CA . ILE A 1 202 ? 19.775 -3.538 -10.921 1.00 95.44 202 ILE A CA 1
ATOM 1574 C C . ILE A 1 202 ? 19.829 -3.832 -12.424 1.00 95.44 202 ILE A C 1
ATOM 1576 O O . ILE A 1 202 ? 20.760 -3.408 -13.106 1.00 95.44 202 ILE A O 1
ATOM 1580 N N . LEU A 1 203 ? 18.852 -4.567 -12.965 1.00 94.38 203 LEU A N 1
ATOM 1581 C CA . LEU A 1 203 ? 18.890 -4.987 -14.366 1.00 94.38 203 LEU A CA 1
ATOM 1582 C C . LEU A 1 203 ? 18.835 -3.789 -15.335 1.00 94.38 203 LEU A C 1
ATOM 1584 O O . LEU A 1 203 ? 18.214 -2.763 -15.034 1.00 94.38 203 LEU A O 1
ATOM 1588 N N . PRO A 1 204 ? 19.382 -3.915 -16.560 1.00 92.94 204 PRO A N 1
ATOM 1589 C CA . PRO A 1 204 ? 19.163 -2.936 -17.621 1.00 92.94 204 PRO A CA 1
ATOM 1590 C C . PRO A 1 204 ? 17.669 -2.650 -17.817 1.00 92.94 204 PRO A C 1
ATOM 1592 O O . PRO A 1 204 ? 16.841 -3.552 -17.691 1.00 92.94 204 PRO A O 1
ATOM 1595 N N . ARG A 1 205 ? 17.304 -1.407 -18.157 1.00 87.44 205 ARG A N 1
ATOM 1596 C CA . ARG A 1 205 ? 15.898 -0.946 -18.198 1.00 87.44 205 ARG A CA 1
ATOM 1597 C C . ARG A 1 205 ? 14.962 -1.868 -18.975 1.00 87.44 205 ARG A C 1
ATOM 1599 O O . ARG A 1 205 ? 13.887 -2.195 -18.492 1.00 87.44 205 ARG A O 1
ATOM 1606 N N . ARG A 1 206 ? 15.398 -2.357 -20.138 1.00 87.12 206 ARG A N 1
ATOM 1607 C CA . ARG A 1 206 ? 14.610 -3.295 -20.955 1.00 87.12 206 ARG A CA 1
ATOM 1608 C C . ARG A 1 206 ? 14.292 -4.597 -20.211 1.00 87.12 206 ARG A C 1
ATOM 1610 O O . ARG A 1 206 ? 13.165 -5.072 -20.267 1.00 87.12 206 ARG A O 1
ATOM 1617 N N . MET A 1 207 ? 15.267 -5.148 -19.489 1.00 90.19 207 MET A N 1
ATOM 1618 C CA . MET A 1 207 ? 15.101 -6.378 -18.710 1.00 90.19 207 MET A CA 1
ATOM 1619 C C . MET A 1 207 ? 14.266 -6.137 -17.449 1.00 90.19 207 MET A C 1
ATOM 1621 O O . MET A 1 207 ? 13.369 -6.922 -17.158 1.00 90.19 207 MET A O 1
ATOM 1625 N N . GLY A 1 208 ? 14.506 -5.030 -16.738 1.00 88.12 208 GLY A N 1
ATOM 1626 C CA . GLY A 1 208 ? 13.695 -4.631 -15.583 1.00 88.12 208 GLY A CA 1
ATOM 1627 C C . GLY A 1 208 ? 12.218 -4.460 -15.949 1.00 88.12 208 GLY A C 1
ATOM 1628 O O . GLY A 1 208 ? 11.352 -5.009 -15.273 1.00 88.12 208 GLY A O 1
ATOM 1629 N N . ASN A 1 209 ? 11.933 -3.803 -17.077 1.00 85.88 209 ASN A N 1
ATOM 1630 C CA . ASN A 1 209 ? 10.571 -3.631 -17.586 1.00 85.88 209 ASN A CA 1
ATOM 1631 C C . ASN A 1 209 ? 9.916 -4.969 -17.960 1.00 85.88 209 ASN A C 1
ATOM 1633 O O . ASN A 1 209 ? 8.725 -5.145 -17.720 1.00 85.88 209 ASN A O 1
ATOM 1637 N N . ALA A 1 210 ? 10.676 -5.932 -18.492 1.00 85.94 210 ALA A N 1
ATOM 1638 C CA . ALA A 1 210 ? 10.163 -7.277 -18.749 1.00 85.94 210 ALA A CA 1
ATOM 1639 C C . ALA A 1 210 ? 9.795 -8.008 -17.444 1.00 85.94 210 ALA A C 1
ATOM 1641 O O . ALA A 1 210 ? 8.694 -8.542 -17.331 1.00 85.94 210 ALA A O 1
ATOM 1642 N N . VAL A 1 211 ? 10.670 -7.974 -16.432 1.00 87.81 211 VAL A N 1
ATOM 1643 C CA . VAL A 1 211 ? 10.413 -8.580 -15.109 1.00 87.81 211 VAL A CA 1
ATOM 1644 C C . VAL A 1 211 ? 9.206 -7.938 -14.416 1.00 87.81 211 VAL A C 1
ATOM 1646 O O . VAL A 1 211 ? 8.387 -8.637 -13.814 1.00 87.81 211 VAL A O 1
ATOM 1649 N N . LEU A 1 212 ? 9.071 -6.616 -14.524 1.00 85.94 212 LEU A N 1
ATOM 1650 C CA . LEU A 1 212 ? 7.911 -5.874 -14.042 1.00 85.94 212 LEU A CA 1
ATOM 1651 C C . LEU A 1 212 ? 6.629 -6.322 -14.760 1.00 85.94 212 LEU A C 1
ATOM 1653 O O . LEU A 1 212 ? 5.641 -6.664 -14.106 1.00 85.94 212 LEU A O 1
ATOM 1657 N N . ALA A 1 213 ? 6.658 -6.391 -16.094 1.00 81.69 213 ALA A N 1
ATOM 1658 C CA . ALA A 1 213 ? 5.523 -6.834 -16.897 1.00 81.69 213 ALA A CA 1
ATOM 1659 C C . ALA A 1 213 ? 5.071 -8.248 -16.505 1.00 81.69 213 ALA A C 1
ATOM 1661 O O . ALA A 1 213 ? 3.875 -8.464 -16.320 1.00 81.69 213 ALA A O 1
ATOM 1662 N N . TRP A 1 214 ? 6.000 -9.185 -16.272 1.00 82.06 214 TRP A N 1
ATOM 1663 C CA . TRP A 1 214 ? 5.678 -10.562 -15.861 1.00 82.06 214 TRP A CA 1
ATOM 1664 C C . TRP A 1 214 ? 4.865 -10.637 -14.567 1.00 82.06 214 TRP A C 1
ATOM 1666 O O . TRP A 1 214 ? 4.065 -11.565 -14.385 1.00 82.06 214 TRP A O 1
ATOM 1676 N N . LYS A 1 215 ? 5.060 -9.679 -13.655 1.00 80.44 215 LYS A N 1
ATOM 1677 C CA . LYS A 1 215 ? 4.290 -9.602 -12.413 1.00 80.44 215 LYS A CA 1
ATOM 1678 C C . LYS A 1 215 ? 2.917 -8.980 -12.646 1.00 80.44 215 LYS A C 1
ATOM 1680 O O . LYS A 1 215 ? 1.921 -9.592 -12.266 1.00 80.44 215 LYS A O 1
ATOM 1685 N N . LEU A 1 216 ? 2.875 -7.820 -13.303 1.00 71.12 216 LEU A N 1
ATOM 1686 C CA . LEU A 1 216 ? 1.655 -7.026 -13.490 1.00 71.12 216 LEU A CA 1
ATOM 1687 C C . LEU A 1 216 ? 0.687 -7.637 -14.512 1.00 71.12 216 LEU A C 1
ATOM 1689 O O . LEU A 1 216 ? -0.525 -7.471 -14.407 1.00 71.12 216 LEU A O 1
ATOM 1693 N N . VAL A 1 217 ? 1.217 -8.367 -15.494 1.00 69.88 217 VAL A N 1
ATOM 1694 C CA . VAL A 1 217 ? 0.466 -8.924 -16.617 1.00 69.88 217 VAL A CA 1
ATOM 1695 C C . VAL A 1 217 ? 0.778 -10.410 -16.736 1.00 69.88 217 VAL A C 1
ATOM 1697 O O . VAL A 1 217 ? 1.822 -10.808 -17.253 1.00 69.88 217 VAL A O 1
ATOM 1700 N N . ALA A 1 218 ? -0.155 -11.257 -16.297 1.00 66.69 218 ALA A N 1
ATOM 1701 C CA . ALA A 1 218 ? 0.030 -12.708 -16.308 1.00 66.69 218 ALA A CA 1
ATOM 1702 C C . ALA A 1 218 ? 0.315 -13.278 -17.713 1.00 66.69 218 ALA A C 1
ATOM 1704 O O . ALA A 1 218 ? 1.102 -14.215 -17.829 1.00 66.69 218 ALA A O 1
ATOM 1705 N N . SER A 1 219 ? -0.264 -12.698 -18.774 1.00 67.56 219 SER A N 1
ATOM 1706 C CA . SER A 1 219 ? -0.041 -13.122 -20.166 1.00 67.56 219 SER A CA 1
ATOM 1707 C C . SER A 1 219 ? 1.354 -12.793 -20.702 1.00 67.56 219 SER A C 1
ATOM 1709 O O . SER A 1 219 ? 1.784 -13.398 -21.677 1.00 67.56 219 SER A O 1
ATOM 1711 N N . SER A 1 220 ? 2.084 -11.876 -20.064 1.00 69.69 220 SER A N 1
ATOM 1712 C CA . SER A 1 220 ? 3.448 -11.530 -20.474 1.00 69.69 220 SER A CA 1
ATOM 1713 C C . SER A 1 220 ? 4.500 -12.519 -19.956 1.00 69.69 220 SER A C 1
ATOM 1715 O O . SER A 1 220 ? 5.666 -12.440 -20.342 1.00 69.69 220 SER A O 1
ATOM 1717 N N . ARG A 1 221 ? 4.109 -13.454 -19.075 1.00 77.38 221 ARG A N 1
ATOM 1718 C CA . ARG A 1 221 ? 5.017 -14.434 -18.471 1.00 77.38 221 ARG A CA 1
ATOM 1719 C C . ARG A 1 221 ? 5.511 -15.436 -19.524 1.00 77.38 221 ARG A C 1
ATOM 1721 O O . ARG A 1 221 ? 4.690 -16.086 -20.174 1.00 77.38 221 ARG A O 1
ATOM 1728 N N . PRO A 1 222 ? 6.833 -15.659 -19.634 1.00 79.88 222 PRO A N 1
ATOM 1729 C CA . PRO A 1 222 ? 7.397 -16.767 -20.387 1.00 79.88 222 PRO A CA 1
ATOM 1730 C C . PRO A 1 222 ? 6.760 -18.096 -19.979 1.00 79.88 222 PRO A C 1
ATOM 1732 O O . PRO A 1 222 ? 6.501 -18.334 -18.796 1.00 79.88 222 PRO A O 1
ATOM 1735 N N . ALA A 1 223 ? 6.574 -19.003 -20.941 1.00 75.81 223 ALA A N 1
ATOM 1736 C CA . ALA A 1 223 ? 5.919 -20.295 -20.716 1.00 75.81 223 ALA A CA 1
ATOM 1737 C C . ALA A 1 223 ? 6.537 -21.100 -19.553 1.00 75.81 223 ALA A C 1
ATOM 1739 O O . ALA A 1 223 ? 5.820 -21.781 -18.818 1.00 75.81 223 ALA A O 1
ATOM 1740 N N . VAL A 1 224 ? 7.852 -20.978 -19.346 1.00 74.50 224 VAL A N 1
ATOM 1741 C CA . VAL A 1 224 ? 8.586 -21.604 -18.234 1.00 74.50 224 VAL A CA 1
ATOM 1742 C C . VAL A 1 224 ? 8.113 -21.073 -16.875 1.00 74.50 224 VAL A C 1
ATOM 1744 O O . VAL A 1 224 ? 7.819 -21.863 -15.978 1.00 74.50 224 VAL A O 1
ATOM 1747 N N . LEU A 1 225 ? 7.955 -19.753 -16.729 1.00 71.94 225 LEU A N 1
ATOM 1748 C CA . LEU A 1 225 ? 7.465 -19.135 -15.492 1.00 71.94 225 LEU A CA 1
ATOM 1749 C C . LEU A 1 225 ? 5.991 -19.458 -15.240 1.00 71.94 225 LEU A C 1
ATOM 1751 O O . LEU A 1 225 ? 5.598 -19.710 -14.103 1.00 71.94 225 LEU A O 1
ATOM 1755 N N . THR A 1 226 ? 5.176 -19.536 -16.292 1.00 67.00 226 THR A N 1
ATOM 1756 C CA . THR A 1 226 ? 3.772 -19.952 -16.171 1.00 67.00 226 THR A CA 1
ATOM 1757 C C . THR A 1 226 ? 3.661 -21.387 -15.649 1.00 67.00 226 THR A C 1
ATOM 1759 O O . THR A 1 226 ? 2.855 -21.649 -14.754 1.00 67.00 226 THR A O 1
ATOM 1762 N N . ARG A 1 227 ? 4.513 -22.305 -16.127 1.00 63.56 227 ARG A N 1
ATOM 1763 C CA . ARG A 1 227 ? 4.577 -23.693 -15.633 1.00 63.56 227 ARG A CA 1
ATOM 1764 C C . ARG A 1 227 ? 5.047 -23.764 -14.176 1.00 63.56 227 ARG A C 1
ATOM 1766 O O . ARG A 1 227 ? 4.404 -24.441 -13.383 1.00 63.56 227 ARG A O 1
ATOM 1773 N N . LEU A 1 228 ? 6.086 -23.011 -13.805 1.00 62.72 228 LEU A N 1
ATOM 1774 C CA . LEU A 1 228 ? 6.603 -22.959 -12.429 1.00 62.72 228 LEU A CA 1
ATOM 1775 C C . LEU A 1 228 ? 5.614 -22.328 -11.438 1.00 62.72 228 LEU A C 1
ATOM 1777 O O . LEU A 1 228 ? 5.490 -22.805 -10.314 1.00 62.72 228 LEU A O 1
ATOM 1781 N N . SER A 1 229 ? 4.866 -21.298 -11.844 1.00 58.75 229 SER A N 1
ATOM 1782 C CA . SER A 1 229 ? 3.894 -20.620 -10.971 1.00 58.75 229 SER A CA 1
ATOM 1783 C C . SER A 1 229 ? 2.750 -21.536 -10.513 1.00 58.75 229 SER A C 1
ATOM 1785 O O . SER A 1 229 ? 2.303 -21.435 -9.370 1.00 58.75 229 SER A O 1
ATOM 1787 N N . LYS A 1 230 ? 2.331 -22.487 -11.363 1.00 51.12 230 LYS A N 1
ATOM 1788 C CA . LYS A 1 230 ? 1.351 -23.529 -11.008 1.00 51.12 230 LYS A CA 1
ATOM 1789 C C . LYS A 1 230 ? 1.905 -24.502 -9.966 1.00 51.12 230 LYS A C 1
ATOM 1791 O O . LYS A 1 230 ? 1.160 -24.960 -9.104 1.00 51.12 230 LYS A O 1
ATOM 1796 N N . THR A 1 231 ? 3.202 -24.793 -10.031 1.00 38.41 231 THR A N 1
ATOM 1797 C CA . THR A 1 231 ? 3.897 -25.681 -9.091 1.00 38.41 231 THR A CA 1
ATOM 1798 C C . THR A 1 231 ? 4.149 -24.991 -7.752 1.00 38.41 231 THR A C 1
ATOM 1800 O O . THR A 1 231 ? 3.921 -25.592 -6.710 1.00 38.41 231 THR A O 1
ATO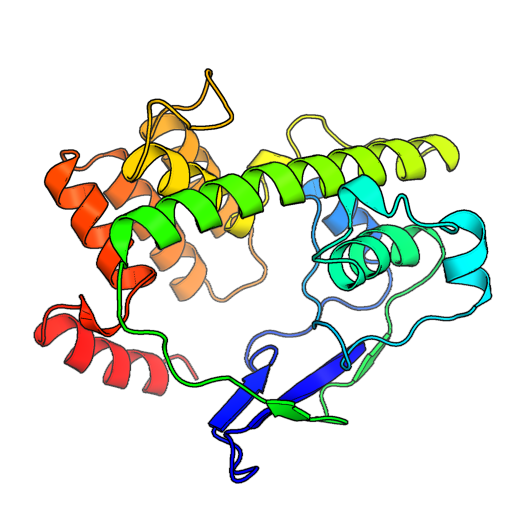M 1803 N N . ILE A 1 232 ? 4.537 -23.711 -7.755 1.00 41.47 232 ILE A N 1
ATOM 1804 C CA . ILE A 1 232 ? 4.805 -22.947 -6.526 1.00 41.47 232 ILE A CA 1
ATOM 1805 C C . ILE A 1 232 ? 3.512 -22.705 -5.738 1.00 41.47 232 ILE A C 1
ATOM 1807 O O . ILE A 1 232 ? 3.498 -22.983 -4.545 1.00 41.47 232 ILE A O 1
ATOM 1811 N N . ARG A 1 233 ? 2.395 -22.321 -6.385 1.00 40.50 233 ARG A N 1
ATOM 1812 C CA . ARG A 1 233 ? 1.094 -22.135 -5.698 1.00 40.50 233 ARG A CA 1
ATOM 1813 C C . ARG A 1 233 ? 0.584 -23.422 -5.017 1.00 40.50 233 ARG A C 1
ATOM 1815 O O . ARG A 1 233 ? -0.191 -23.329 -4.079 1.00 40.50 233 ARG A O 1
ATOM 1822 N N . ARG A 1 234 ? 1.041 -24.607 -5.452 1.00 31.27 234 ARG A N 1
ATOM 1823 C CA . ARG A 1 234 ? 0.747 -25.911 -4.818 1.00 31.27 234 ARG A CA 1
ATOM 1824 C C . ARG A 1 234 ? 1.686 -26.286 -3.664 1.00 31.27 234 ARG A C 1
ATOM 1826 O O . ARG A 1 234 ? 1.359 -27.196 -2.922 1.00 31.27 234 ARG A O 1
ATOM 1833 N N . VAL A 1 235 ? 2.850 -25.646 -3.552 1.00 30.55 235 VAL A N 1
ATOM 1834 C CA . VAL A 1 235 ? 3.905 -25.981 -2.571 1.00 30.55 235 VAL A CA 1
ATOM 1835 C C . VAL A 1 235 ? 4.020 -24.920 -1.464 1.00 30.55 235 VAL A C 1
ATOM 1837 O O . VAL A 1 235 ? 4.672 -25.145 -0.447 1.00 30.55 235 VAL A O 1
ATOM 1840 N N . THR A 1 236 ? 3.410 -23.748 -1.653 1.00 31.41 236 THR A N 1
ATOM 1841 C CA . THR A 1 236 ? 3.339 -22.669 -0.651 1.00 31.41 236 THR A CA 1
ATOM 1842 C C . THR A 1 236 ? 1.957 -22.482 -0.018 1.00 31.41 236 THR A C 1
ATOM 1844 O O . THR A 1 236 ? 1.794 -21.505 0.710 1.00 31.41 236 THR A O 1
ATOM 1847 N N . ASN A 1 237 ? 1.012 -23.392 -0.282 1.00 31.30 237 ASN A N 1
ATOM 1848 C CA . ASN A 1 237 ? -0.228 -23.546 0.484 1.00 31.30 237 ASN A CA 1
ATOM 1849 C C . ASN A 1 237 ? -0.102 -24.749 1.414 1.00 31.30 237 ASN A C 1
ATOM 1851 O O . ASN A 1 237 ? 0.437 -25.773 0.937 1.00 31.30 237 ASN A O 1
#

Foldseek 3Di:
DEKAFAAEPVRDGDAIPPHLQDDFDWFQCVVVCLQAVDGRDGFDPRDDADPVLCVVCPPPPCVLPVDCVRVLCRRRSSVVGIGDYDHDHPYYDYDYDDPPPDPLVVQLVVLQSLLSSSVVSNVSNQVNCVVVPHHRDPCSNLLDLVSLLSLLSNCLRPVVSRPDVPDALQSSLCSNLVSLCPDPHDNVRSNVRNVLSNCLSPDDSVRSNLSSCVVVPVVSNDPVVVVVVVVVVVVRD

pLDDT: mean 88.64, std 14.61, range [30.55, 98.38]

Secondary structure (DSSP, 8-state):
-EEEEEE-TT--EEEEES-TTSPPP-B--HHHHHHHS--S---GGG----HHHHGGG-S--TTT-SS-HHHHHHHHGGGGSPBP-EEEEEEEEEPPPP--S-HHHHHHHHHHHHHHHHHHHHHHHHHHHHHTT----TTGGGG-HHHHHHHHHHHHH-GGG-S-TT--HHHHHHHHHHHHHHSSS-HHHHHHHHHHHHHHHHS-HHHHHHHHHHHH-GGGS-HHHHHHHHHHHHH--